Protein AF-A0A8J2MG92-F1 (afdb_monomer_lite)

Secondary structure (DSSP, 8-state):
----TTS-HHHHHHHHT---HHHHHHHHHHHHHHHHHTBTT-HHHHHHHHHHHHHT-TT---SS---HHHHHHHHHHTTGGGB--BSS-GGGSS-HHHHH------HHHHHHHHH-S-HHHHHHHHHHHHHHHS---EEEEEE-TTSSEEEEEEEETTTTEEEEEEEETTS-HHHHHHGGGGS-TTS-----S----S----PBPGGG-TTHHHHHHHHHHHHHHHHTSSS-HHHHHHT----SS-TTTTS---HHHHHHHHHHHHT--SSHHHHHHTTSSS----TTS-S---HHHHHHT-GGGHHHHHHHHHHHHHHH-SSPPPHHHHHHS--HHHHHHHHHHHHHSS---

Radius of gyration: 29.71 Å; chains: 1; bounding box: 77×36×75 Å

Sequence (353 aa):
MGYSSSTPCNVILAEAKEPPLDIRFRYLASNFLARAASRIDHKVLLVLQEVADLEDTPTLINRDGWVNLVVSFREIDKYRHLIMSSNGPLCYEYGFESIMHHPQVSFDEGEEINGSKRCQELFRDIFDEFLTSWTCIFTDGSKDDKAPFGGFSVVLPLEEVELEFRAPRQASIFTLEAIYHQWPFTTPLNLSSNLRSDTPGVYFKPWCLTKWWDRMWSEFHEWFMSSNIDKGNYYRNNFYANTSKPWFSKFSLNRRSVTSINRLRSGHHSLNVCLFKYGIVQSPSCNCGDADESPNHILFQCSLYDCQRAEFIKVLTIFLGHTPYSVEFLLGNLNQGILNCLCKFLSSIKRFI

pLDDT: mean 82.84, std 15.03, range [28.28, 96.94]

Organism: Cotesia congregata (NCBI:txid51543)

Foldseek 3Di:
DQFDPPFDPLLVCLQVLHFDPLLVLLLVLLLVVLQLLQAPCRPVLVVLVVVLVVVPPPPDDDPPDDDSNNVSSVVVVVCSVLAHHYNDRPLPVDDPCLSPDDDDDDPPLVVVLVPDPPNPVSVCVVCVCVLPPHFDKDKAKADDPPDQWIKMWIDGPVVRDIDIDTHGNLFDRVCRRCQCVPDPPPDPPPPDDPPPPPDPSSHDHSCRSVCSVVVSLVVRVVVSVVVPPPAQVQLVVQPRDSDSDRPCNVPDDDPLLVNQLSCVSSVNFDALQNCVVVVNDPAQDDPQGRRHRDPLCLQPNRPVQVVLNVQLQVQVCVVPNDDDDDPSVLSSDDDPSSSVSSSSSCVPDPDRD

Structure (mmCIF, N/CA/C/O backbone):
data_AF-A0A8J2MG92-F1
#
_entry.id   AF-A0A8J2MG92-F1
#
loop_
_atom_site.group_PDB
_atom_site.id
_atom_site.type_symbol
_atom_site.label_atom_id
_atom_site.label_alt_id
_atom_site.label_comp_id
_atom_site.label_asym_id
_atom_site.label_entity_id
_atom_site.label_seq_id
_atom_site.pdbx_PDB_ins_code
_atom_site.Cartn_x
_atom_site.Cartn_y
_atom_site.Cartn_z
_atom_site.occupancy
_atom_site.B_iso_or_equiv
_atom_site.auth_seq_id
_atom_site.auth_comp_id
_atom_site.auth_asym_id
_atom_site.auth_atom_id
_atom_site.pdbx_PDB_model_num
ATOM 1 N N . MET A 1 1 ? -4.683 -10.712 9.583 1.00 78.44 1 MET A N 1
ATOM 2 C CA . MET A 1 1 ? -5.563 -9.537 9.749 1.00 78.44 1 MET A CA 1
ATOM 3 C C . MET A 1 1 ? -6.751 -9.818 10.667 1.00 78.44 1 MET A C 1
ATOM 5 O O . MET A 1 1 ? -6.977 -9.010 11.551 1.00 78.44 1 MET A O 1
ATOM 9 N N . GLY A 1 2 ? -7.454 -10.955 10.526 1.00 83.88 2 GLY A N 1
ATOM 10 C CA . GLY A 1 2 ? -8.435 -11.428 11.521 1.00 83.88 2 GLY A CA 1
ATOM 11 C C . GLY A 1 2 ? -9.772 -10.674 11.543 1.00 83.88 2 GLY A C 1
ATOM 12 O O . GLY A 1 2 ? -10.462 -10.685 12.562 1.00 83.88 2 GLY A O 1
ATOM 13 N N . TYR A 1 3 ? -10.124 -10.038 10.427 1.00 90.25 3 TYR A N 1
ATOM 14 C CA . TYR A 1 3 ? -11.385 -9.325 10.234 1.00 90.25 3 TYR A CA 1
ATOM 15 C C . TYR A 1 3 ? -12.606 -10.242 10.199 1.00 90.25 3 TYR A C 1
ATOM 17 O O . TYR A 1 3 ? -12.497 -11.445 9.965 1.00 90.25 3 TYR A O 1
ATOM 25 N N . SER A 1 4 ? -13.771 -9.644 10.435 1.00 84.69 4 SER A N 1
ATOM 26 C CA . SER A 1 4 ? -15.063 -10.307 10.271 1.00 84.69 4 SER A CA 1
ATOM 27 C C . SER A 1 4 ? -15.480 -10.340 8.797 1.00 84.69 4 SER A C 1
ATOM 29 O O . SER A 1 4 ? -15.047 -9.494 8.017 1.00 84.69 4 SER A O 1
ATOM 31 N N . SER A 1 5 ? -16.383 -11.251 8.426 1.00 86.12 5 SER A N 1
ATOM 32 C CA . SER A 1 5 ? -17.000 -11.267 7.087 1.00 86.12 5 SER A CA 1
ATOM 33 C C . SER A 1 5 ? -17.805 -9.999 6.782 1.00 86.12 5 SER A C 1
ATOM 35 O O . SER A 1 5 ? -17.961 -9.632 5.623 1.00 86.12 5 SER A O 1
ATOM 37 N N . SER A 1 6 ? -18.294 -9.315 7.821 1.00 87.62 6 SER A N 1
ATOM 38 C CA . SER A 1 6 ? -19.026 -8.051 7.697 1.00 87.62 6 SER A CA 1
ATOM 39 C C . SER A 1 6 ? -18.128 -6.840 7.425 1.00 87.62 6 SER A C 1
ATOM 41 O O . SER A 1 6 ? -18.637 -5.779 7.069 1.00 87.62 6 SER A O 1
ATOM 43 N N . THR A 1 7 ? -16.808 -6.971 7.606 1.00 91.75 7 THR A N 1
ATOM 44 C CA . THR A 1 7 ? -15.873 -5.856 7.437 1.00 91.75 7 THR A CA 1
ATOM 45 C C . THR A 1 7 ? -15.787 -5.471 5.954 1.00 91.75 7 THR A C 1
ATOM 47 O O . THR A 1 7 ? -15.504 -6.336 5.124 1.00 91.75 7 THR A O 1
ATOM 50 N N . PRO A 1 8 ? -15.999 -4.190 5.595 1.00 92.69 8 PRO A N 1
ATOM 51 C CA . PRO A 1 8 ? -15.928 -3.737 4.213 1.00 92.69 8 PRO A CA 1
ATOM 52 C C . PRO A 1 8 ? -14.594 -4.089 3.543 1.00 92.69 8 PRO A C 1
ATOM 54 O O . PRO A 1 8 ? -13.522 -3.861 4.105 1.00 92.69 8 PRO A O 1
ATOM 57 N N . CYS A 1 9 ? -14.659 -4.620 2.318 1.00 92.94 9 CYS A N 1
ATOM 58 C CA . CYS A 1 9 ? -13.479 -5.070 1.575 1.00 92.94 9 CYS A CA 1
ATOM 59 C C . CYS A 1 9 ? -12.449 -3.943 1.378 1.00 92.94 9 CYS A C 1
ATOM 61 O O . CYS A 1 9 ? -11.253 -4.154 1.567 1.00 92.94 9 CYS A O 1
ATOM 63 N N . ASN A 1 10 ? -12.910 -2.721 1.099 1.00 93.25 10 ASN A N 1
ATOM 64 C CA . ASN A 1 10 ? -12.053 -1.542 0.973 1.00 93.25 10 ASN A CA 1
ATOM 65 C C . ASN A 1 10 ? -11.250 -1.240 2.252 1.00 93.25 10 ASN A C 1
ATOM 67 O O . ASN A 1 10 ? -10.075 -0.899 2.156 1.00 93.25 10 ASN A O 1
ATOM 71 N N . VAL A 1 11 ? -11.831 -1.426 3.442 1.00 94.81 11 VAL A N 1
ATOM 72 C CA . VAL A 1 11 ? -11.127 -1.277 4.730 1.00 94.81 11 VAL A CA 1
ATOM 73 C C . VAL A 1 11 ? -10.086 -2.378 4.918 1.00 94.81 11 VAL A C 1
ATOM 75 O O . VAL A 1 11 ? -8.961 -2.096 5.327 1.00 94.81 11 VAL A O 1
ATOM 78 N N . ILE A 1 12 ? -10.430 -3.628 4.588 1.00 94.69 12 ILE A N 1
ATOM 79 C CA . ILE A 1 12 ? -9.497 -4.762 4.687 1.00 94.69 12 ILE A CA 1
ATOM 80 C C . ILE A 1 12 ? -8.265 -4.511 3.810 1.00 94.69 12 ILE A C 1
ATOM 82 O O . ILE A 1 12 ? -7.139 -4.614 4.298 1.00 94.69 12 ILE A O 1
ATOM 86 N N . LEU A 1 13 ? -8.488 -4.141 2.547 1.00 94.88 13 LEU A N 1
ATOM 87 C CA . LEU A 1 13 ? -7.444 -3.826 1.571 1.00 94.88 13 LEU A CA 1
ATOM 88 C C . LEU A 1 13 ? -6.595 -2.620 2.012 1.00 94.88 13 LEU A C 1
ATOM 90 O O . LEU A 1 13 ? -5.365 -2.678 1.983 1.00 94.88 13 LEU A O 1
ATOM 94 N N . ALA A 1 14 ? -7.230 -1.554 2.509 1.00 94.44 14 ALA A N 1
ATOM 95 C CA . ALA A 1 14 ? -6.543 -0.350 2.983 1.00 94.44 14 ALA A CA 1
ATOM 96 C C . ALA A 1 14 ? -5.720 -0.552 4.256 1.00 94.44 14 ALA A C 1
ATOM 98 O O . ALA A 1 14 ? -4.688 0.105 4.412 1.00 94.44 14 ALA A O 1
ATOM 99 N N . GLU A 1 15 ? -6.121 -1.456 5.150 1.00 93.25 15 GLU A N 1
ATOM 100 C CA . GLU A 1 15 ? -5.288 -1.812 6.298 1.00 93.25 15 GLU A CA 1
ATOM 101 C C . GLU A 1 15 ? -4.152 -2.761 5.888 1.00 93.25 15 GLU A C 1
ATOM 103 O O . GLU A 1 15 ? -3.038 -2.645 6.399 1.00 93.25 15 GLU A O 1
ATOM 108 N N . ALA A 1 16 ? -4.412 -3.683 4.952 1.00 93.81 16 ALA A N 1
ATOM 109 C CA . ALA A 1 16 ? -3.408 -4.612 4.425 1.00 93.81 16 ALA A CA 1
ATOM 110 C C . ALA A 1 16 ? -2.346 -3.920 3.561 1.00 93.81 16 ALA A C 1
ATOM 112 O O . ALA A 1 16 ? -1.265 -4.471 3.378 1.00 93.81 16 ALA A O 1
ATOM 113 N N . LYS A 1 17 ? -2.646 -2.713 3.063 1.00 93.81 17 LYS A N 1
ATOM 114 C CA . LYS A 1 17 ? -1.889 -2.030 2.003 1.00 93.81 17 LYS A CA 1
ATOM 115 C C . LYS A 1 17 ? -1.797 -2.870 0.734 1.00 93.81 17 LYS A C 1
ATOM 117 O O . LYS A 1 17 ? -0.779 -2.887 0.051 1.00 93.81 17 LYS A O 1
ATOM 122 N N . GLU A 1 18 ? -2.898 -3.538 0.414 1.00 92.94 18 GLU A N 1
ATOM 123 C CA . GLU A 1 18 ? -3.035 -4.340 -0.792 1.00 92.94 18 GLU A CA 1
ATOM 124 C C . GLU A 1 18 ? -4.035 -3.667 -1.732 1.00 92.94 18 GLU A C 1
ATOM 126 O O . GLU A 1 18 ? -5.210 -3.558 -1.383 1.00 92.94 18 GLU A O 1
ATOM 131 N N . PRO A 1 19 ? -3.606 -3.215 -2.922 1.00 92.81 19 PRO A N 1
ATOM 132 C CA . PRO A 1 19 ? -4.537 -2.719 -3.921 1.00 92.81 19 PRO A CA 1
ATOM 133 C C . PRO A 1 19 ? -5.517 -3.814 -4.381 1.00 92.81 19 PRO A C 1
ATOM 135 O O . PRO A 1 19 ? -5.162 -5.000 -4.376 1.00 92.81 19 PRO A O 1
ATOM 138 N N . PRO A 1 20 ? -6.725 -3.432 -4.830 1.00 93.19 20 PRO A N 1
ATOM 139 C CA . PRO A 1 20 ? -7.679 -4.317 -5.486 1.00 93.19 20 PRO A CA 1
ATOM 140 C C . PRO A 1 20 ? -7.080 -5.153 -6.622 1.00 93.19 20 PRO A C 1
ATOM 142 O O . PRO A 1 20 ? -6.104 -4.766 -7.274 1.00 93.19 20 PRO A O 1
ATOM 145 N N . LEU A 1 21 ? -7.692 -6.313 -6.876 1.00 90.94 21 LEU A N 1
ATOM 146 C CA . LEU A 1 21 ? -7.219 -7.258 -7.888 1.00 90.94 21 LEU A CA 1
ATOM 147 C C . LEU A 1 21 ? -7.223 -6.671 -9.301 1.00 90.94 21 LEU A C 1
ATOM 149 O O . LEU A 1 21 ? -6.279 -6.916 -10.038 1.00 90.94 21 LEU A O 1
ATOM 153 N N . ASP A 1 22 ? -8.227 -5.882 -9.671 1.00 87.94 22 ASP A N 1
ATOM 154 C CA . ASP A 1 22 ? -8.324 -5.238 -10.984 1.00 87.94 22 ASP A CA 1
ATOM 155 C C . ASP A 1 22 ? -7.159 -4.267 -11.234 1.00 87.94 22 ASP A C 1
ATOM 157 O O . ASP A 1 22 ? -6.493 -4.356 -12.269 1.00 87.94 22 ASP A O 1
ATOM 161 N N . ILE A 1 23 ? -6.835 -3.424 -10.248 1.00 90.19 23 ILE A N 1
ATOM 162 C CA . ILE A 1 23 ? -5.690 -2.504 -10.297 1.00 90.19 23 ILE A CA 1
ATOM 163 C C . ILE A 1 23 ? -4.379 -3.297 -10.414 1.00 90.19 23 ILE A C 1
ATOM 165 O O . ILE A 1 23 ? -3.532 -3.009 -11.265 1.00 90.19 23 ILE A O 1
ATOM 169 N N . ARG A 1 24 ? -4.218 -4.353 -9.606 1.00 90.44 24 ARG A N 1
ATOM 170 C CA . ARG A 1 24 ? -3.037 -5.228 -9.656 1.00 90.44 24 ARG A CA 1
ATOM 171 C C . ARG A 1 24 ? -2.903 -5.956 -10.990 1.00 90.44 24 ARG A C 1
ATOM 173 O O . ARG A 1 24 ? -1.793 -6.093 -11.495 1.00 90.44 24 ARG A O 1
ATOM 180 N N . PHE A 1 25 ? -4.002 -6.456 -11.548 1.00 89.88 25 PHE A N 1
ATOM 181 C CA . PHE A 1 25 ? -3.998 -7.165 -12.824 1.00 89.88 25 PHE A CA 1
ATOM 182 C C . PHE A 1 25 ? -3.589 -6.240 -13.960 1.00 89.88 25 PHE A C 1
ATOM 184 O O . PHE A 1 25 ? -2.749 -6.639 -14.758 1.00 89.88 25 PHE A O 1
ATOM 191 N N . ARG A 1 26 ? -4.087 -4.998 -13.987 1.00 86.62 26 ARG A N 1
ATOM 192 C CA . ARG A 1 26 ? -3.661 -3.985 -14.962 1.00 86.62 26 ARG A CA 1
ATOM 193 C C . ARG A 1 26 ? -2.162 -3.709 -14.864 1.00 86.62 26 ARG A C 1
ATOM 195 O O . ARG A 1 26 ? -1.466 -3.745 -15.871 1.00 86.62 26 ARG A O 1
ATOM 202 N N . TYR A 1 27 ? -1.645 -3.524 -13.650 1.00 86.75 27 TYR A N 1
ATOM 203 C CA . TYR A 1 27 ? -0.211 -3.339 -13.417 1.00 86.75 27 TYR A CA 1
ATOM 204 C C . TYR A 1 27 ? 0.623 -4.530 -13.915 1.00 86.75 27 TYR A C 1
ATOM 206 O O . TYR A 1 27 ? 1.617 -4.359 -14.624 1.00 86.75 27 TYR A O 1
ATOM 214 N N . LEU A 1 28 ? 0.229 -5.751 -13.540 1.00 87.56 28 LEU A N 1
ATOM 215 C CA . LEU A 1 28 ? 0.952 -6.969 -13.904 1.00 87.56 28 LEU A CA 1
ATOM 216 C C . LEU A 1 28 ? 0.904 -7.211 -15.412 1.00 87.56 28 LEU A C 1
ATOM 218 O O . LEU A 1 28 ? 1.933 -7.551 -15.996 1.00 87.56 28 LEU A O 1
ATOM 222 N N . ALA A 1 29 ? -0.255 -6.985 -16.033 1.00 89.94 29 ALA A N 1
ATOM 223 C CA . ALA A 1 29 ? -0.432 -7.029 -17.476 1.00 89.94 29 ALA A CA 1
ATOM 224 C C . ALA A 1 29 ? 0.504 -6.031 -18.158 1.00 89.94 29 ALA A C 1
ATOM 226 O O . ALA A 1 29 ? 1.250 -6.422 -19.051 1.00 89.94 29 ALA A O 1
ATOM 227 N N . SER A 1 30 ? 0.557 -4.783 -17.689 1.00 86.75 30 SER A N 1
ATOM 228 C CA . SER A 1 30 ? 1.426 -3.772 -18.285 1.00 86.75 30 SER A CA 1
ATOM 229 C C . SER A 1 30 ? 2.916 -4.119 -18.158 1.00 86.75 30 SER A C 1
ATOM 231 O O . SER A 1 30 ? 3.660 -4.034 -19.131 1.00 86.75 30 SER A O 1
ATOM 233 N N . ASN A 1 31 ? 3.373 -4.597 -16.997 1.00 84.19 31 ASN A N 1
ATOM 234 C CA . ASN A 1 31 ? 4.765 -5.037 -16.827 1.00 84.19 31 ASN A CA 1
ATOM 235 C C . ASN A 1 31 ? 5.101 -6.251 -17.714 1.00 84.19 31 ASN A C 1
ATOM 237 O O . ASN A 1 31 ? 6.167 -6.305 -18.326 1.00 84.19 31 ASN A O 1
ATOM 241 N N . PHE A 1 32 ? 4.191 -7.222 -17.810 1.00 88.62 32 PHE A N 1
ATOM 242 C CA . PHE A 1 32 ? 4.353 -8.375 -18.694 1.00 88.62 32 PHE A CA 1
ATOM 243 C C . PHE A 1 32 ? 4.451 -7.947 -20.164 1.00 88.62 32 PHE A C 1
ATOM 245 O O . PHE A 1 32 ? 5.375 -8.354 -20.866 1.00 88.62 32 PHE A O 1
ATOM 252 N N . LEU A 1 33 ? 3.543 -7.085 -20.615 1.00 89.81 33 LEU A N 1
ATOM 253 C CA . LEU A 1 33 ? 3.473 -6.624 -21.997 1.00 89.81 33 LEU A CA 1
ATOM 254 C C . LEU A 1 33 ? 4.643 -5.723 -22.380 1.00 89.81 33 LEU A C 1
ATOM 256 O O . LEU A 1 33 ? 5.143 -5.851 -23.488 1.00 89.81 33 LEU A O 1
ATOM 260 N N . ALA A 1 34 ? 5.144 -4.883 -21.472 1.00 83.94 34 ALA A N 1
ATOM 261 C CA . ALA A 1 34 ? 6.348 -4.091 -21.723 1.00 83.94 34 ALA A CA 1
ATOM 262 C C . ALA A 1 34 ? 7.575 -4.990 -21.966 1.00 83.94 34 ALA A C 1
ATOM 264 O O . ALA A 1 34 ? 8.404 -4.700 -22.825 1.00 83.94 34 ALA A O 1
ATOM 265 N N . ARG A 1 35 ? 7.674 -6.121 -21.252 1.00 82.62 35 ARG A N 1
ATOM 266 C CA . ARG A 1 35 ? 8.717 -7.139 -21.482 1.00 82.62 35 ARG A CA 1
ATOM 267 C C . ARG A 1 35 ? 8.475 -7.954 -22.750 1.00 82.62 35 ARG A C 1
ATOM 269 O O . ARG A 1 35 ? 9.427 -8.367 -23.400 1.00 82.62 35 ARG A O 1
ATOM 276 N N . ALA A 1 36 ? 7.219 -8.212 -23.103 1.00 88.56 36 ALA A N 1
ATOM 277 C CA . ALA A 1 36 ? 6.891 -8.855 -24.371 1.00 88.56 36 ALA A CA 1
ATOM 278 C C . ALA A 1 36 ? 7.247 -7.938 -25.553 1.00 88.56 36 ALA A C 1
ATOM 280 O O . ALA A 1 36 ? 7.840 -8.401 -26.520 1.00 88.56 36 ALA A O 1
ATOM 281 N N . ALA A 1 37 ? 6.953 -6.639 -25.440 1.00 86.75 37 ALA A N 1
ATOM 282 C CA . ALA A 1 37 ? 7.265 -5.604 -26.424 1.00 86.75 37 ALA A CA 1
ATOM 283 C C . ALA A 1 37 ? 8.769 -5.402 -26.631 1.00 86.75 37 ALA A C 1
ATOM 285 O O . ALA A 1 37 ? 9.177 -5.026 -27.725 1.00 86.75 37 ALA A O 1
ATOM 286 N N . SER A 1 38 ? 9.600 -5.724 -25.633 1.00 83.88 38 SER A N 1
ATOM 287 C CA . SER A 1 38 ? 11.055 -5.704 -25.797 1.00 83.88 38 SER A CA 1
ATOM 288 C C . SER A 1 38 ? 11.603 -6.878 -26.616 1.00 83.88 38 SER A C 1
ATOM 290 O O . SER A 1 38 ? 12.816 -7.056 -26.695 1.00 83.88 38 SER A O 1
ATOM 292 N N . ARG A 1 39 ? 10.740 -7.717 -27.198 1.00 84.12 39 ARG A N 1
ATOM 293 C CA . ARG A 1 39 ? 11.126 -8.810 -28.091 1.00 84.12 39 ARG A CA 1
ATOM 294 C C . ARG A 1 39 ? 10.457 -8.614 -29.445 1.00 84.12 39 ARG A C 1
ATOM 296 O O . ARG A 1 39 ? 9.238 -8.470 -29.501 1.00 84.12 39 ARG A O 1
ATOM 303 N N . ILE A 1 40 ? 11.254 -8.634 -30.514 1.00 82.06 40 ILE A N 1
ATOM 304 C CA . ILE A 1 40 ? 10.811 -8.303 -31.881 1.00 82.06 40 ILE A CA 1
ATOM 305 C C . ILE A 1 40 ? 9.615 -9.180 -32.298 1.00 82.06 40 ILE A C 1
ATOM 307 O O . ILE A 1 40 ? 8.569 -8.648 -32.661 1.00 82.06 40 ILE A O 1
ATOM 311 N N . ASP A 1 41 ? 9.714 -10.500 -32.094 1.00 81.88 41 ASP A N 1
ATOM 312 C CA . ASP A 1 41 ? 8.712 -11.480 -32.550 1.00 81.88 41 ASP A CA 1
ATOM 313 C C . ASP A 1 41 ? 7.980 -12.196 -31.403 1.00 81.88 41 ASP A C 1
ATOM 315 O O . ASP A 1 41 ? 7.818 -13.423 -31.376 1.00 81.88 41 ASP A O 1
ATOM 319 N N . HIS A 1 42 ? 7.534 -11.450 -30.390 1.00 88.56 42 HIS A N 1
ATOM 320 C CA . HIS A 1 42 ? 6.779 -12.062 -29.301 1.00 88.56 42 HIS A CA 1
ATOM 321 C C . HIS A 1 42 ? 5.347 -12.423 -29.728 1.00 88.56 42 HIS A C 1
ATOM 323 O O . HIS A 1 42 ? 4.468 -11.564 -29.781 1.00 88.56 42 HIS A O 1
ATOM 329 N N . LYS A 1 43 ? 5.075 -13.720 -29.937 1.00 90.94 43 LYS A N 1
ATOM 330 C CA . LYS A 1 43 ? 3.778 -14.246 -30.423 1.00 90.94 43 LYS A CA 1
ATOM 331 C C . LYS A 1 43 ? 2.542 -13.729 -29.679 1.00 90.94 43 LYS A C 1
ATOM 333 O O . LYS A 1 43 ? 1.504 -13.537 -30.295 1.00 90.94 43 LYS A O 1
ATOM 338 N N . VAL A 1 44 ? 2.643 -13.482 -28.370 1.00 92.19 44 VAL A N 1
ATOM 339 C CA . VAL A 1 44 ? 1.510 -12.949 -27.586 1.00 92.19 44 VAL A CA 1
ATOM 340 C C . VAL A 1 44 ? 1.054 -11.577 -28.090 1.00 92.19 44 VAL A C 1
ATOM 342 O O . VAL A 1 44 ? -0.135 -11.304 -28.041 1.00 92.19 44 VAL A O 1
ATOM 345 N N . LEU A 1 45 ? 1.952 -10.732 -28.605 1.00 91.19 45 LEU A N 1
ATOM 346 C CA . LEU A 1 45 ? 1.563 -9.422 -29.138 1.00 91.19 45 LEU A CA 1
ATOM 347 C C . LEU A 1 45 ? 0.742 -9.555 -30.424 1.00 91.19 45 LEU A C 1
ATOM 349 O O . LEU A 1 45 ? -0.181 -8.779 -30.621 1.00 91.19 45 LEU A O 1
ATOM 353 N N . LEU A 1 46 ? 1.037 -10.562 -31.255 1.00 90.88 46 LEU A N 1
ATOM 354 C CA . LEU A 1 46 ? 0.252 -10.860 -32.457 1.00 90.88 46 LEU A CA 1
ATOM 355 C C . LEU A 1 46 ? -1.158 -11.322 -32.084 1.00 90.88 46 LEU A C 1
ATOM 357 O O . LEU A 1 46 ? -2.134 -10.763 -32.564 1.00 90.88 46 LEU A O 1
ATOM 361 N N . VAL A 1 47 ? -1.262 -12.273 -31.150 1.00 93.88 47 VAL A N 1
ATOM 362 C CA . VAL A 1 47 ? -2.561 -12.757 -30.656 1.00 93.88 47 VAL A CA 1
ATOM 363 C C . VAL A 1 47 ? -3.364 -11.622 -30.015 1.00 93.88 47 VAL A C 1
ATOM 365 O O . VAL A 1 47 ? -4.569 -11.531 -30.208 1.00 93.88 47 VAL A O 1
ATOM 368 N N . LEU A 1 48 ? -2.717 -10.737 -29.253 1.00 93.44 48 LEU A N 1
ATOM 369 C CA . LEU A 1 48 ? -3.401 -9.598 -28.638 1.00 93.44 48 LEU A CA 1
ATOM 370 C C . LEU A 1 48 ? -3.852 -8.556 -29.656 1.00 93.44 48 LEU A C 1
ATOM 372 O O . LEU A 1 48 ? -4.907 -7.966 -29.445 1.00 93.44 48 LEU A O 1
ATOM 376 N N . GLN A 1 49 ? -3.101 -8.359 -30.741 1.00 92.75 49 GLN A N 1
ATOM 377 C CA . GLN A 1 49 ? -3.543 -7.530 -31.856 1.00 92.75 49 GLN A CA 1
ATOM 378 C C . GLN A 1 49 ? -4.790 -8.129 -32.514 1.00 92.75 49 GLN A C 1
ATOM 380 O O . GLN A 1 49 ? -5.790 -7.435 -32.638 1.00 92.75 49 GLN A O 1
ATOM 385 N N . GLU A 1 50 ? -4.777 -9.426 -32.833 1.00 92.19 50 GLU A N 1
ATOM 386 C CA . GLU A 1 50 ? -5.936 -10.118 -33.414 1.00 92.19 50 GLU A CA 1
ATOM 387 C C . GLU A 1 50 ? -7.175 -10.005 -32.515 1.00 92.19 50 GLU A C 1
ATOM 389 O O . GLU A 1 50 ? -8.272 -9.711 -32.987 1.00 92.19 50 GLU A O 1
ATOM 394 N N . VAL A 1 51 ? -7.010 -10.199 -31.201 1.00 90.38 51 VAL A N 1
ATOM 395 C CA . VAL A 1 51 ? -8.106 -10.035 -30.237 1.00 90.38 51 VAL A CA 1
ATOM 396 C C . VAL A 1 51 ? -8.571 -8.579 -30.176 1.00 90.38 51 VAL A C 1
ATOM 39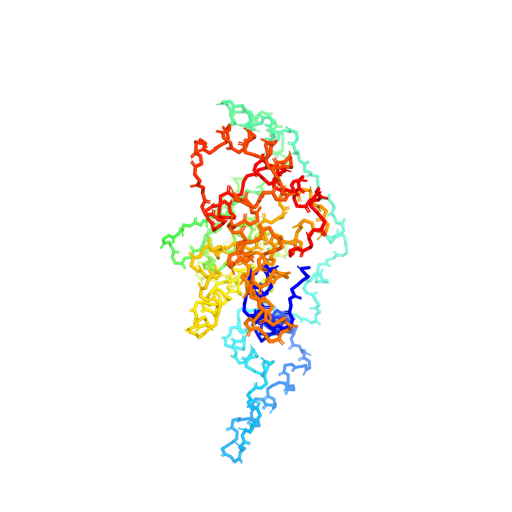8 O O . VAL A 1 51 ? -9.774 -8.341 -30.169 1.00 90.38 51 VAL A O 1
ATOM 401 N N . ALA A 1 52 ? -7.655 -7.607 -30.160 1.00 90.44 52 ALA A N 1
ATOM 402 C CA . ALA A 1 52 ? -8.007 -6.189 -30.149 1.00 90.44 52 ALA A CA 1
ATOM 403 C C . ALA A 1 52 ? -8.805 -5.782 -31.399 1.00 90.44 52 ALA A C 1
ATOM 405 O O . ALA A 1 52 ? -9.786 -5.054 -31.259 1.00 90.44 52 ALA A O 1
ATOM 406 N N . ASP A 1 53 ? -8.426 -6.286 -32.576 1.00 90.00 53 ASP A N 1
ATOM 407 C CA . ASP A 1 53 ? -9.110 -6.033 -33.850 1.00 90.00 53 ASP A CA 1
ATOM 408 C C . ASP A 1 53 ? -10.516 -6.664 -33.864 1.00 90.00 53 ASP A C 1
ATOM 410 O O . ASP A 1 53 ? -11.488 -6.057 -34.325 1.00 90.00 53 ASP A O 1
ATOM 414 N N . LEU A 1 54 ? -10.656 -7.875 -33.310 1.00 87.62 54 LEU A N 1
ATOM 415 C CA . LEU A 1 54 ? -11.957 -8.523 -33.128 1.00 87.62 54 LEU A CA 1
ATOM 416 C C . LEU A 1 54 ? -12.857 -7.721 -32.184 1.00 87.62 54 LEU A C 1
ATOM 418 O O . LEU A 1 54 ? -14.047 -7.569 -32.462 1.00 87.62 54 LEU A O 1
ATOM 422 N N . GLU A 1 55 ? -12.310 -7.189 -31.089 1.00 84.75 55 GLU A N 1
ATOM 423 C CA . GLU A 1 55 ? -13.083 -6.365 -30.158 1.00 84.75 55 GLU A CA 1
ATOM 424 C C . GLU A 1 55 ? -13.505 -5.009 -30.754 1.00 84.75 55 GLU A C 1
ATOM 426 O O . GLU A 1 55 ? -14.546 -4.478 -30.367 1.00 84.75 55 GLU A O 1
ATOM 431 N N . ASP A 1 56 ? -12.757 -4.472 -31.723 1.00 84.44 56 ASP A N 1
ATOM 432 C CA . ASP A 1 56 ? -13.117 -3.250 -32.460 1.00 84.44 56 ASP A CA 1
ATOM 433 C C . ASP A 1 56 ? -14.137 -3.497 -33.583 1.00 84.44 56 ASP A C 1
ATOM 435 O O . ASP A 1 56 ? -14.623 -2.556 -34.221 1.00 84.44 56 ASP A O 1
ATOM 439 N N . THR A 1 57 ? -14.512 -4.756 -33.821 1.00 85.94 57 THR A N 1
ATOM 440 C CA . THR A 1 57 ? -15.500 -5.097 -34.842 1.00 85.94 57 THR A CA 1
ATOM 441 C C . THR A 1 57 ? -16.887 -4.581 -34.422 1.00 85.94 57 THR A C 1
ATOM 443 O O . THR A 1 57 ? -17.407 -5.007 -33.389 1.00 85.94 57 THR A O 1
ATOM 446 N N . PRO A 1 58 ? -17.571 -3.746 -35.237 1.00 78.56 58 PRO A N 1
ATOM 447 C CA . PRO A 1 58 ? -18.843 -3.109 -34.860 1.00 78.56 58 PRO A CA 1
ATOM 448 C C . PRO A 1 58 ? -19.985 -4.079 -34.529 1.00 78.56 58 PRO A C 1
ATOM 450 O O . PRO A 1 58 ? -20.985 -3.692 -33.931 1.00 78.56 58 PRO A O 1
ATOM 453 N N . THR A 1 59 ? -19.867 -5.336 -34.961 1.00 81.81 59 THR A N 1
ATOM 454 C CA . THR A 1 59 ? -20.862 -6.390 -34.741 1.00 81.81 59 THR A CA 1
ATOM 455 C C . THR A 1 59 ? -20.645 -7.168 -33.445 1.00 81.81 59 THR A C 1
ATOM 457 O O . THR A 1 59 ? -21.508 -7.964 -33.073 1.00 81.81 59 THR A O 1
ATOM 460 N N . LEU A 1 60 ? -19.513 -6.982 -32.757 1.00 79.06 60 LEU A N 1
ATOM 461 C CA . LEU A 1 60 ? -19.251 -7.640 -31.485 1.00 79.06 60 LEU A CA 1
ATOM 462 C C . LEU A 1 60 ? -19.929 -6.866 -30.350 1.00 79.06 60 LEU A C 1
ATOM 464 O O . LEU A 1 60 ? -19.603 -5.719 -30.062 1.00 79.06 60 LEU A O 1
ATOM 468 N N . ILE A 1 61 ? -20.859 -7.522 -29.657 1.00 76.31 61 ILE A N 1
ATOM 469 C CA . ILE A 1 61 ? -21.440 -6.989 -28.423 1.00 76.31 61 ILE A CA 1
ATOM 470 C C . ILE A 1 61 ? -20.638 -7.556 -27.256 1.00 76.31 61 ILE A C 1
ATOM 472 O O . ILE A 1 61 ? -20.854 -8.699 -26.848 1.00 76.31 61 ILE A O 1
ATOM 476 N N . ASN A 1 62 ? -19.724 -6.757 -26.710 1.00 72.69 62 ASN A N 1
ATOM 477 C CA . ASN A 1 62 ? -18.993 -7.136 -25.508 1.00 72.69 62 ASN A CA 1
ATOM 478 C C . ASN A 1 62 ? -19.929 -7.081 -24.285 1.00 72.69 62 ASN A C 1
ATOM 480 O O . ASN A 1 62 ? -20.325 -6.002 -23.843 1.00 72.69 62 ASN A O 1
ATOM 484 N N . ARG A 1 63 ? -20.310 -8.253 -23.760 1.00 72.56 63 ARG A N 1
ATOM 485 C CA . ARG A 1 63 ? -21.205 -8.382 -22.596 1.00 72.56 63 ARG A CA 1
ATOM 486 C C . ARG A 1 63 ? -20.467 -8.449 -21.258 1.00 72.56 63 ARG A C 1
ATOM 488 O O . ARG A 1 63 ? -21.046 -8.056 -20.251 1.00 72.56 63 ARG A O 1
ATOM 495 N N . ASP A 1 64 ? -19.216 -8.906 -21.263 1.00 70.88 64 ASP A N 1
ATOM 496 C CA . ASP A 1 64 ? -18.454 -9.242 -20.050 1.00 70.88 64 ASP A CA 1
ATOM 497 C C . ASP A 1 64 ? -17.353 -8.216 -19.718 1.00 70.88 64 ASP A C 1
ATOM 499 O O . ASP A 1 64 ? -16.638 -8.351 -18.724 1.00 70.88 64 ASP A O 1
ATOM 503 N N . GLY A 1 65 ? -17.247 -7.152 -20.517 1.00 73.12 65 GLY A N 1
ATOM 504 C CA . GLY A 1 65 ? -16.234 -6.114 -20.373 1.00 73.12 65 GLY A CA 1
ATOM 505 C C . GLY A 1 65 ? -14.934 -6.446 -21.105 1.00 73.12 65 GLY A C 1
ATOM 506 O O . GLY A 1 65 ? -14.708 -7.550 -21.596 1.00 73.12 65 GLY A O 1
ATOM 507 N N . TRP A 1 66 ? -14.077 -5.439 -21.236 1.00 75.50 66 TRP A N 1
ATOM 508 C CA . TRP A 1 66 ? -12.820 -5.554 -21.971 1.00 75.50 66 TRP A CA 1
ATOM 509 C C . TRP A 1 66 ? -11.800 -6.363 -21.172 1.00 75.50 66 TRP A C 1
ATOM 511 O O . TRP A 1 66 ? -11.622 -6.146 -19.969 1.00 75.50 66 TRP A O 1
ATOM 521 N N . VAL A 1 67 ? -11.096 -7.280 -21.836 1.00 82.88 67 VAL A N 1
ATOM 522 C CA . VAL A 1 67 ? -10.061 -8.088 -21.184 1.00 82.88 67 VAL A CA 1
ATOM 523 C C . VAL A 1 67 ? -8.928 -7.165 -20.727 1.00 82.88 67 VAL A C 1
ATOM 525 O O . VAL A 1 67 ? -8.316 -6.482 -21.544 1.00 82.88 67 VAL A O 1
ATOM 528 N N . ASN A 1 68 ? -8.594 -7.170 -19.428 1.00 83.56 68 ASN A N 1
ATOM 529 C CA . ASN A 1 68 ? -7.545 -6.302 -18.858 1.00 83.56 68 ASN A CA 1
ATOM 530 C C . ASN A 1 68 ? -6.220 -6.363 -19.636 1.00 83.56 68 ASN A C 1
ATOM 532 O O . ASN A 1 68 ? -5.538 -5.353 -19.777 1.00 83.56 68 ASN A O 1
ATOM 536 N N . LEU A 1 69 ? -5.864 -7.542 -20.155 1.00 89.69 69 LEU A N 1
ATOM 537 C CA . LEU A 1 69 ? -4.656 -7.725 -20.954 1.00 89.69 69 LEU A CA 1
ATOM 538 C C . LEU A 1 69 ? -4.720 -6.974 -22.294 1.00 89.69 69 LEU A C 1
ATOM 540 O O . LEU A 1 69 ? -3.718 -6.393 -22.694 1.00 89.69 69 LEU A O 1
ATOM 544 N N . VAL A 1 70 ? -5.880 -6.934 -22.956 1.00 90.44 70 VAL A N 1
ATOM 545 C CA . VAL A 1 70 ? -6.078 -6.195 -24.215 1.00 90.44 70 VAL A CA 1
ATOM 546 C C . VAL A 1 70 ? -6.115 -4.688 -23.957 1.00 90.44 70 VAL A C 1
ATOM 548 O O . VAL A 1 70 ? -5.495 -3.918 -24.688 1.00 90.44 70 VAL A O 1
ATOM 551 N N . VAL A 1 71 ? -6.744 -4.259 -22.858 1.00 88.75 71 VAL A N 1
ATOM 552 C CA . VAL A 1 71 ? -6.718 -2.853 -22.419 1.00 88.75 71 VAL A CA 1
ATOM 553 C C . VAL A 1 71 ? -5.278 -2.387 -22.177 1.00 88.75 71 VAL A C 1
ATOM 555 O O . VAL A 1 71 ? -4.850 -1.391 -22.758 1.00 88.75 71 VAL A O 1
ATOM 558 N N . SER A 1 72 ? -4.499 -3.129 -21.381 1.00 89.56 72 SER A N 1
ATOM 559 C CA . SER A 1 72 ? -3.081 -2.826 -21.141 1.00 89.56 72 SER A CA 1
ATOM 560 C C . SER A 1 72 ? -2.238 -2.904 -22.418 1.00 89.56 72 SER A C 1
ATOM 562 O O . SER A 1 72 ? -1.299 -2.124 -22.575 1.00 89.56 72 SER A O 1
ATOM 564 N N . PHE A 1 73 ? -2.562 -3.812 -23.344 1.00 91.94 73 PHE A N 1
ATOM 565 C CA . PHE A 1 73 ? -1.895 -3.914 -24.644 1.00 91.94 73 PHE A CA 1
ATOM 566 C C . PHE A 1 73 ? -2.080 -2.641 -25.462 1.00 91.94 73 PHE A C 1
ATOM 568 O O . PHE A 1 73 ? -1.087 -2.046 -25.867 1.00 91.94 73 PHE A O 1
ATOM 575 N N . ARG A 1 74 ? -3.316 -2.153 -25.601 1.00 90.50 74 ARG A N 1
ATOM 576 C CA . ARG A 1 74 ? -3.616 -0.893 -26.300 1.00 90.50 74 ARG A CA 1
ATOM 577 C C . ARG A 1 74 ? -2.909 0.312 -25.682 1.00 90.50 74 ARG A C 1
ATOM 579 O O . ARG A 1 74 ? -2.572 1.256 -26.390 1.00 90.50 74 ARG A O 1
ATOM 586 N N . GLU A 1 75 ? -2.695 0.323 -24.366 1.00 87.25 75 GLU A N 1
ATOM 587 C CA . GLU A 1 75 ? -1.911 1.377 -23.714 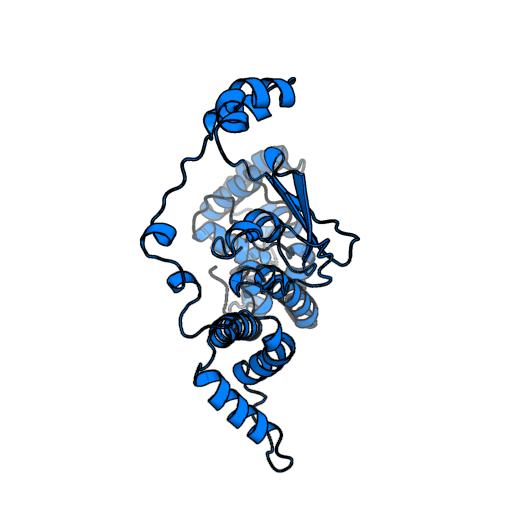1.00 87.25 75 GLU A CA 1
ATOM 588 C C . GLU A 1 75 ? -0.423 1.296 -24.059 1.00 87.25 75 GLU A C 1
ATOM 590 O O . GLU A 1 75 ? 0.187 2.319 -24.362 1.00 87.25 75 GLU A O 1
ATOM 595 N N . ILE A 1 76 ? 0.164 0.100 -24.009 1.00 85.56 76 ILE A N 1
ATOM 596 C CA . ILE A 1 76 ? 1.596 -0.107 -24.259 1.00 85.56 76 ILE A CA 1
ATOM 597 C C . ILE A 1 76 ? 1.942 0.042 -25.729 1.00 85.56 76 ILE A C 1
ATOM 599 O O . ILE A 1 76 ? 2.995 0.596 -26.039 1.00 85.56 76 ILE A O 1
ATOM 603 N N . ASP A 1 77 ? 1.065 -0.399 -26.625 1.00 87.19 77 ASP A N 1
ATOM 604 C CA . ASP A 1 77 ? 1.309 -0.359 -28.061 1.00 87.19 77 ASP A CA 1
ATOM 605 C C . ASP A 1 77 ? 1.532 1.081 -28.563 1.00 87.19 77 ASP A C 1
ATOM 607 O O . ASP A 1 77 ? 2.462 1.338 -29.327 1.00 87.19 77 ASP A O 1
ATOM 611 N N . LYS A 1 78 ? 0.831 2.064 -27.972 1.00 85.31 78 LYS A N 1
ATOM 612 C CA . LYS A 1 78 ? 1.057 3.510 -28.203 1.00 85.31 78 LYS A CA 1
ATOM 613 C C . LYS A 1 78 ? 2.506 3.944 -27.984 1.00 85.31 78 LYS A C 1
ATOM 615 O O . LYS A 1 78 ? 2.977 4.871 -28.638 1.00 85.31 78 LYS A O 1
ATOM 620 N N . TYR A 1 79 ? 3.207 3.296 -27.058 1.00 81.38 79 TYR A N 1
ATOM 621 C CA . TYR A 1 79 ? 4.586 3.606 -26.682 1.00 81.38 79 TYR A CA 1
ATOM 622 C C . TYR A 1 79 ? 5.575 2.530 -27.132 1.00 81.38 79 TYR A C 1
ATOM 624 O O . TYR A 1 79 ? 6.755 2.618 -26.798 1.00 81.38 79 TYR A O 1
ATOM 632 N N . ARG A 1 80 ? 5.135 1.524 -27.898 1.00 81.56 80 ARG A N 1
ATOM 633 C CA . ARG A 1 80 ? 5.968 0.384 -28.302 1.00 81.56 80 ARG A CA 1
ATOM 634 C C . ARG A 1 80 ? 7.211 0.811 -29.072 1.00 81.56 80 ARG A C 1
ATOM 636 O O . ARG A 1 80 ? 8.272 0.239 -28.865 1.00 81.56 80 ARG A O 1
ATOM 643 N N . HIS A 1 81 ? 7.097 1.861 -29.880 1.00 80.56 81 HIS A N 1
ATOM 644 C CA . HIS A 1 81 ? 8.212 2.458 -30.618 1.00 80.56 81 HIS A CA 1
ATOM 645 C C . HIS A 1 81 ? 9.321 3.046 -29.720 1.00 80.56 81 HIS A C 1
ATOM 647 O O . HIS A 1 81 ? 10.426 3.280 -30.198 1.00 80.56 81 HIS A O 1
ATOM 653 N N . LEU A 1 82 ? 9.049 3.281 -28.430 1.00 75.00 82 LEU A N 1
ATOM 654 C CA . LEU A 1 82 ? 10.020 3.776 -27.443 1.00 75.00 82 LEU A CA 1
ATOM 655 C C . LEU A 1 82 ? 10.688 2.647 -26.640 1.00 75.00 82 LEU A C 1
ATOM 657 O O . LEU A 1 82 ? 11.597 2.905 -25.848 1.00 75.00 82 LEU A O 1
ATOM 661 N N . ILE A 1 83 ? 10.224 1.404 -26.791 1.00 77.00 83 ILE A N 1
ATOM 662 C CA . ILE A 1 83 ? 10.736 0.243 -26.059 1.00 77.00 83 ILE A CA 1
ATOM 663 C C . ILE A 1 83 ? 11.833 -0.414 -26.899 1.00 77.00 83 ILE A C 1
ATOM 665 O O . ILE A 1 83 ? 11.596 -0.796 -28.044 1.00 77.00 83 ILE A O 1
ATOM 669 N N . MET A 1 84 ? 13.030 -0.580 -26.322 1.00 74.94 84 MET A N 1
ATOM 670 C CA . MET A 1 84 ? 14.113 -1.324 -26.980 1.00 74.94 84 MET A CA 1
ATOM 671 C C . MET A 1 84 ? 13.648 -2.748 -27.264 1.00 74.94 84 MET A C 1
ATOM 673 O O . MET A 1 84 ? 13.188 -3.420 -26.340 1.00 74.94 84 MET A O 1
ATOM 677 N N . SER A 1 85 ? 13.798 -3.220 -28.499 1.00 79.69 85 SER A N 1
ATOM 678 C CA . SER A 1 85 ? 13.405 -4.576 -28.878 1.00 79.69 85 SER A CA 1
ATOM 679 C C . SER A 1 85 ? 14.575 -5.362 -29.453 1.00 79.69 85 SER A C 1
ATOM 681 O O . SER A 1 85 ? 15.405 -4.809 -30.171 1.00 79.69 85 SER A O 1
ATOM 683 N N . SER A 1 86 ? 14.636 -6.656 -29.135 1.00 79.69 86 SER A N 1
ATOM 684 C CA . SER A 1 86 ? 15.625 -7.563 -29.714 1.00 79.69 86 SER A CA 1
ATOM 685 C C . SER A 1 86 ? 15.124 -8.992 -29.920 1.00 79.69 86 SER A C 1
ATOM 687 O O . SER A 1 86 ? 13.986 -9.334 -29.590 1.00 79.69 86 SER A O 1
ATOM 689 N N . ASN A 1 87 ? 15.962 -9.849 -30.512 1.00 80.19 87 ASN A N 1
ATOM 690 C CA . ASN A 1 87 ? 15.618 -11.247 -30.802 1.00 80.19 87 ASN A CA 1
ATOM 691 C C . ASN A 1 87 ? 15.556 -12.126 -29.534 1.00 80.19 87 ASN A C 1
ATOM 693 O O . ASN A 1 87 ? 14.902 -13.174 -29.518 1.00 80.19 87 ASN A O 1
ATOM 697 N N . GLY A 1 88 ? 16.200 -11.695 -28.448 1.00 74.12 88 GLY A N 1
ATOM 698 C CA . GLY A 1 88 ? 16.247 -12.384 -27.158 1.00 74.12 88 GLY A CA 1
ATOM 699 C C . GLY A 1 88 ? 15.911 -11.446 -25.997 1.00 74.12 88 GLY A C 1
ATOM 700 O O . GLY A 1 88 ? 15.532 -10.301 -26.201 1.00 74.12 88 GLY A O 1
ATOM 701 N N . PRO A 1 89 ? 15.987 -11.904 -24.742 1.00 70.81 89 PRO A N 1
ATOM 702 C CA . PRO A 1 89 ? 15.994 -10.983 -23.613 1.00 70.81 89 PRO A CA 1
ATOM 703 C C . PRO A 1 89 ? 17.230 -10.072 -23.680 1.00 70.81 89 PRO A C 1
ATOM 705 O O . PRO A 1 89 ? 18.342 -10.574 -23.818 1.00 70.81 89 PRO A O 1
ATOM 708 N N . LEU A 1 90 ? 17.043 -8.757 -23.513 1.00 66.69 90 LEU A N 1
ATOM 709 C CA . LEU A 1 90 ? 18.115 -7.743 -23.588 1.00 66.69 90 LEU A CA 1
ATOM 710 C C . LEU A 1 90 ? 19.323 -8.048 -22.683 1.00 66.69 90 LEU A C 1
ATOM 712 O O . LEU A 1 90 ? 20.444 -7.661 -22.979 1.00 66.69 90 LEU A O 1
ATOM 716 N N . CYS A 1 91 ? 19.116 -8.745 -21.561 1.00 63.38 91 CYS A N 1
ATOM 717 C CA . CYS A 1 91 ? 20.209 -9.129 -20.666 1.00 63.38 91 CYS A CA 1
ATOM 718 C C . CYS A 1 91 ? 21.170 -10.165 -21.266 1.00 63.38 91 CYS A C 1
ATOM 720 O O . CYS A 1 91 ? 22.275 -10.288 -20.757 1.00 63.38 91 CYS A O 1
ATOM 722 N N . TYR A 1 92 ? 20.780 -10.876 -22.327 1.00 70.06 92 TYR A N 1
ATOM 723 C CA . TYR A 1 92 ? 21.605 -11.876 -23.012 1.00 70.06 92 TYR A CA 1
ATOM 724 C C . TYR A 1 92 ? 22.178 -11.384 -24.345 1.00 70.06 92 TYR A C 1
ATOM 726 O O . TYR A 1 92 ? 22.777 -12.169 -25.072 1.00 70.06 92 TYR A O 1
ATOM 734 N N . GLU A 1 93 ? 21.993 -10.106 -24.684 1.00 70.31 93 GLU A N 1
ATOM 735 C CA . GLU A 1 93 ? 22.683 -9.503 -25.833 1.00 70.31 93 GLU A CA 1
ATOM 736 C C . GLU A 1 93 ? 24.159 -9.224 -25.545 1.00 70.31 93 GLU A C 1
ATOM 738 O O . GLU A 1 93 ? 24.967 -9.115 -26.464 1.00 70.31 93 GLU A O 1
ATOM 743 N N . TYR A 1 94 ? 24.513 -9.124 -24.266 1.00 73.50 94 TYR A N 1
ATOM 744 C CA . TYR A 1 94 ? 25.880 -8.905 -23.822 1.00 73.50 94 TYR A CA 1
ATOM 745 C C . TYR A 1 94 ? 26.640 -10.235 -23.740 1.00 73.50 94 TYR A C 1
ATOM 747 O O . TYR A 1 94 ? 26.062 -11.286 -23.457 1.00 73.50 94 TYR A O 1
ATOM 755 N N . GLY A 1 95 ? 27.955 -10.190 -23.969 1.00 79.25 95 GLY A N 1
ATOM 756 C CA . GLY A 1 95 ? 28.815 -11.361 -23.810 1.00 79.25 95 GLY A CA 1
ATOM 757 C C . GLY A 1 95 ? 28.784 -11.898 -22.375 1.00 79.25 95 GLY A C 1
ATOM 758 O O . GLY A 1 95 ? 28.631 -11.130 -21.425 1.00 79.25 95 GLY A O 1
ATOM 759 N N . PHE A 1 96 ? 28.958 -13.215 -22.213 1.00 79.75 96 PHE A N 1
ATOM 760 C CA . PHE A 1 96 ? 28.959 -13.879 -20.900 1.00 79.75 96 PHE A CA 1
ATOM 761 C C . PHE A 1 96 ? 29.918 -13.208 -19.905 1.00 79.75 96 PHE A C 1
ATOM 763 O O . PHE A 1 96 ? 29.530 -12.942 -18.770 1.00 79.75 96 PHE A O 1
ATOM 770 N N . GLU A 1 97 ? 31.122 -12.857 -20.365 1.00 82.38 97 GLU A N 1
ATOM 771 C CA . GLU A 1 97 ? 32.124 -12.149 -19.563 1.00 82.38 97 GLU A CA 1
ATOM 772 C C . GLU A 1 97 ? 31.603 -10.810 -19.031 1.00 82.38 97 GLU A C 1
ATOM 774 O O . GLU A 1 97 ? 31.775 -10.509 -17.858 1.00 82.38 97 GLU A O 1
ATOM 779 N N . SER A 1 98 ? 30.894 -10.028 -19.852 1.00 78.44 98 SER A N 1
ATOM 780 C CA . SER A 1 98 ? 30.321 -8.743 -19.433 1.00 78.44 98 SER A CA 1
ATOM 781 C C . SER A 1 98 ? 29.196 -8.910 -18.412 1.00 78.44 98 SER A C 1
ATOM 783 O O . SER A 1 98 ? 29.064 -8.091 -17.509 1.00 78.44 98 SER A O 1
ATOM 785 N N . ILE A 1 99 ? 28.383 -9.963 -18.542 1.00 75.69 99 ILE A N 1
ATOM 786 C CA . ILE A 1 99 ? 27.275 -10.252 -17.616 1.00 75.69 99 ILE A CA 1
ATOM 787 C C . ILE A 1 99 ? 27.806 -10.724 -16.257 1.00 75.69 99 ILE A C 1
ATOM 789 O O . ILE A 1 99 ? 27.232 -10.388 -15.223 1.00 75.69 99 ILE A O 1
ATOM 793 N N . MET A 1 100 ? 28.879 -11.515 -16.262 1.00 81.75 100 MET A N 1
ATOM 794 C CA . MET A 1 100 ? 29.487 -12.086 -15.057 1.00 81.75 100 MET A CA 1
ATOM 795 C C . MET A 1 100 ? 30.574 -11.196 -14.449 1.00 81.75 100 MET A C 1
ATOM 797 O O . MET A 1 100 ? 31.088 -11.516 -13.376 1.00 81.75 100 MET A O 1
ATOM 801 N N . HIS A 1 101 ? 30.926 -10.091 -15.109 1.00 81.62 101 HIS A N 1
ATOM 802 C CA . HIS A 1 101 ? 31.930 -9.164 -14.618 1.00 81.62 101 HIS A CA 1
ATOM 803 C C . HIS A 1 101 ? 31.485 -8.553 -13.289 1.00 81.62 101 HIS A C 1
ATOM 805 O O . HIS A 1 101 ? 30.423 -7.937 -13.184 1.00 81.62 101 HIS A O 1
ATOM 811 N N . HIS A 1 102 ? 32.327 -8.708 -12.272 1.00 80.38 102 HIS A N 1
ATOM 812 C CA . HIS A 1 102 ? 32.148 -8.046 -10.994 1.00 80.38 102 HIS A CA 1
ATOM 813 C C . HIS A 1 102 ? 33.063 -6.818 -10.964 1.00 80.38 102 HIS A C 1
ATOM 815 O O . HIS A 1 102 ? 34.279 -6.998 -10.841 1.00 80.38 102 HIS A O 1
ATOM 821 N N . PRO A 1 103 ? 32.526 -5.594 -11.125 1.00 82.31 103 PRO A N 1
ATOM 822 C CA . PRO A 1 103 ? 33.357 -4.402 -11.111 1.00 82.31 103 PRO A CA 1
ATOM 823 C C . PRO A 1 103 ? 34.017 -4.255 -9.742 1.00 82.31 103 PRO A C 1
ATOM 825 O O . PRO A 1 103 ? 33.408 -4.538 -8.708 1.00 82.31 103 PRO A O 1
ATOM 828 N N . GLN A 1 104 ? 35.269 -3.805 -9.736 1.00 83.31 104 GLN A N 1
ATOM 829 C CA . GLN A 1 104 ? 35.913 -3.379 -8.501 1.00 83.31 104 GLN A CA 1
ATOM 830 C C . GLN A 1 104 ? 35.315 -2.035 -8.094 1.00 83.31 104 GLN A C 1
ATOM 832 O O . GLN A 1 104 ? 35.283 -1.101 -8.893 1.00 83.31 104 GLN A O 1
ATOM 837 N N . VAL A 1 105 ? 34.797 -1.962 -6.869 1.00 85.44 105 VAL A N 1
ATOM 838 C CA . VAL A 1 105 ? 34.138 -0.766 -6.340 1.00 85.44 105 VAL A CA 1
ATOM 839 C C . VAL A 1 105 ? 34.861 -0.328 -5.071 1.00 85.44 105 VAL A C 1
ATOM 841 O O . VAL A 1 105 ? 34.946 -1.095 -4.113 1.00 85.44 105 VAL A O 1
ATOM 844 N N . SER A 1 106 ? 35.363 0.905 -5.080 1.00 85.31 106 SER A N 1
ATOM 845 C CA . SER A 1 106 ? 36.029 1.558 -3.947 1.00 85.31 106 SER A CA 1
ATOM 846 C C . SER A 1 106 ? 34.996 2.178 -3.004 1.00 85.31 106 SER A C 1
ATOM 848 O O . SER A 1 106 ? 34.538 3.301 -3.221 1.00 85.31 106 SER A O 1
ATOM 850 N N . PHE A 1 107 ? 34.570 1.419 -1.991 1.00 86.88 107 PHE A N 1
ATOM 851 C CA . PHE A 1 107 ? 33.601 1.891 -0.995 1.00 86.88 107 PHE A CA 1
ATOM 852 C C . PHE A 1 107 ? 34.261 2.682 0.137 1.00 86.88 107 PHE A C 1
ATOM 854 O O . PHE A 1 107 ? 33.750 3.741 0.500 1.00 86.88 107 PHE A O 1
ATOM 861 N N . ASP A 1 108 ? 35.387 2.192 0.660 1.00 89.69 108 ASP A N 1
ATOM 862 C CA . ASP A 1 108 ? 36.065 2.783 1.819 1.00 89.69 108 ASP A CA 1
ATOM 863 C C . ASP A 1 108 ? 36.613 4.178 1.477 1.00 89.69 108 ASP A C 1
ATOM 865 O O . ASP A 1 108 ? 36.366 5.147 2.198 1.00 89.69 108 ASP A O 1
ATOM 869 N N . GLU A 1 109 ? 37.262 4.314 0.316 1.00 87.25 109 GLU A N 1
ATOM 870 C CA . GLU A 1 109 ? 37.760 5.593 -0.196 1.00 87.25 109 GLU A CA 1
ATOM 871 C C . GLU A 1 109 ? 36.608 6.573 -0.462 1.00 87.25 109 GLU A C 1
ATOM 873 O O . GLU A 1 109 ? 36.711 7.768 -0.185 1.00 87.25 109 GLU A O 1
ATOM 878 N N . GLY A 1 110 ? 35.475 6.068 -0.964 1.00 85.94 110 GLY A N 1
ATOM 879 C CA . GLY A 1 110 ? 34.271 6.869 -1.183 1.00 85.94 110 GLY A CA 1
ATOM 880 C C . GLY A 1 110 ? 33.680 7.420 0.120 1.00 85.94 110 GLY A C 1
ATOM 881 O O . GLY A 1 110 ? 33.284 8.589 0.175 1.00 85.94 110 GLY A O 1
ATOM 882 N N . GLU A 1 111 ? 33.642 6.611 1.181 1.00 88.50 111 GLU A N 1
ATOM 883 C CA . GLU A 1 111 ? 33.174 7.034 2.505 1.00 88.50 111 GLU A CA 1
ATOM 884 C C . GLU A 1 111 ? 34.122 8.064 3.138 1.00 88.50 111 GLU A C 1
ATOM 886 O O . GLU A 1 111 ? 33.660 9.080 3.669 1.00 88.50 111 GLU A O 1
ATOM 891 N N . GLU A 1 112 ? 35.437 7.867 3.004 1.00 88.94 112 GLU A N 1
ATOM 892 C CA . GLU A 1 112 ? 36.455 8.813 3.472 1.00 88.94 112 GLU A CA 1
ATOM 893 C C . GLU A 1 112 ? 36.309 10.189 2.798 1.00 88.94 112 GLU A C 1
ATOM 895 O O . GLU A 1 112 ? 36.286 11.228 3.470 1.00 88.94 112 GLU A O 1
ATOM 900 N N . ILE A 1 113 ? 36.128 10.209 1.473 1.00 86.88 113 ILE A N 1
ATOM 901 C CA . ILE A 1 113 ? 35.925 11.440 0.696 1.00 86.88 113 ILE A CA 1
ATOM 902 C C . ILE A 1 113 ? 34.656 12.168 1.140 1.00 86.88 113 ILE A C 1
ATOM 904 O O . ILE A 1 113 ? 34.682 13.389 1.322 1.00 86.88 113 ILE A O 1
ATOM 908 N N . ASN A 1 114 ? 33.557 11.440 1.345 1.00 85.81 114 ASN A N 1
ATOM 909 C CA . ASN A 1 114 ? 32.277 12.020 1.747 1.00 85.81 114 ASN A CA 1
ATOM 910 C C . ASN A 1 114 ? 32.314 12.604 3.175 1.00 85.81 114 ASN A C 1
ATOM 912 O O . ASN A 1 114 ? 31.642 13.593 3.463 1.00 85.81 114 ASN A O 1
ATOM 916 N N . GLY A 1 115 ? 33.115 12.021 4.072 1.00 85.06 115 GLY A N 1
ATOM 917 C CA . GLY A 1 115 ? 33.305 12.510 5.443 1.00 85.06 115 GLY A CA 1
ATOM 918 C C . GLY A 1 115 ? 34.267 13.701 5.575 1.00 85.06 115 GLY A C 1
ATOM 919 O O . GLY A 1 115 ? 34.284 14.373 6.612 1.00 85.06 115 GLY A O 1
ATOM 920 N N . SER A 1 116 ? 35.073 13.980 4.548 1.00 89.81 116 SER A N 1
ATOM 921 C CA . SER A 1 116 ? 36.088 15.037 4.558 1.00 89.81 116 SER A CA 1
ATOM 922 C C . SER A 1 116 ? 35.510 16.421 4.241 1.00 89.81 116 SER A C 1
ATOM 924 O O . SER A 1 116 ? 34.545 16.571 3.505 1.00 89.81 116 SER A O 1
ATOM 926 N N . LYS A 1 117 ? 36.145 17.489 4.745 1.00 89.94 117 LYS A N 1
ATOM 927 C CA . LYS A 1 117 ? 35.852 18.876 4.316 1.00 89.94 117 LYS A CA 1
ATOM 928 C C . LYS A 1 117 ? 36.595 19.277 3.036 1.00 89.94 117 LYS A C 1
ATOM 930 O O . LYS A 1 117 ? 36.330 20.345 2.493 1.00 89.94 117 LYS A O 1
ATOM 935 N N . ARG A 1 118 ? 37.549 18.454 2.585 1.00 90.06 118 ARG A N 1
ATOM 936 C CA . ARG A 1 118 ? 38.425 18.684 1.421 1.00 90.06 118 ARG A CA 1
ATOM 937 C C . ARG A 1 118 ? 38.202 17.608 0.351 1.00 90.06 118 ARG A C 1
ATOM 939 O O . ARG A 1 118 ? 39.160 17.076 -0.198 1.00 90.06 118 ARG A O 1
ATOM 946 N N . CYS A 1 119 ? 36.941 17.273 0.064 1.00 86.44 119 CYS A N 1
ATOM 947 C CA . CYS A 1 119 ? 36.562 16.143 -0.796 1.00 86.44 119 CYS A CA 1
ATOM 948 C C . CYS A 1 119 ? 37.269 16.151 -2.164 1.00 86.44 119 CYS A C 1
ATOM 950 O O . CYS A 1 119 ? 37.733 15.119 -2.624 1.00 86.44 119 CYS A O 1
ATOM 952 N N . GLN A 1 120 ? 37.376 17.318 -2.809 1.00 85.69 120 GLN A N 1
ATOM 953 C CA . GLN A 1 120 ? 37.927 17.459 -4.166 1.00 85.69 120 GLN A CA 1
ATOM 954 C C . GLN A 1 120 ? 39.445 17.292 -4.264 1.00 85.69 120 GLN A C 1
ATOM 956 O O . GLN A 1 120 ? 39.953 16.932 -5.325 1.00 85.69 120 GLN A O 1
ATOM 961 N N . GLU A 1 121 ? 40.166 17.634 -3.202 1.00 88.81 121 GLU A N 1
ATOM 962 C CA . GLU A 1 121 ? 41.617 17.453 -3.136 1.00 88.81 121 GLU A CA 1
ATOM 963 C C . GLU A 1 121 ? 41.914 16.002 -2.774 1.00 88.81 121 GLU A C 1
ATOM 965 O O . GLU A 1 121 ? 42.666 15.350 -3.481 1.00 88.81 121 GLU A O 1
ATOM 970 N N . LEU A 1 122 ? 41.193 15.457 -1.790 1.00 89.12 122 LEU A N 1
ATOM 971 C CA . LEU A 1 122 ? 41.322 14.060 -1.388 1.00 89.12 122 LEU A CA 1
ATOM 972 C C . LEU A 1 122 ? 40.960 13.082 -2.518 1.00 89.12 122 LEU A C 1
ATOM 974 O O . LEU A 1 122 ? 41.663 12.103 -2.721 1.00 89.12 122 LEU A O 1
ATOM 978 N N . PHE A 1 123 ? 39.910 13.365 -3.297 1.00 88.44 123 PHE A N 1
ATOM 979 C CA . PHE A 1 123 ? 39.576 12.580 -4.490 1.00 88.44 123 PHE A CA 1
ATOM 980 C C . PHE A 1 123 ? 40.733 12.562 -5.494 1.00 88.44 123 PHE A C 1
ATOM 982 O O . PHE A 1 123 ? 41.069 11.510 -6.028 1.00 88.44 123 PHE A O 1
ATOM 989 N N . ARG A 1 124 ? 41.353 13.723 -5.744 1.00 87.50 124 ARG A N 1
ATOM 990 C CA . ARG A 1 124 ? 42.504 13.807 -6.645 1.00 87.50 124 ARG A CA 1
ATOM 991 C C . ARG A 1 124 ? 43.692 13.044 -6.085 1.00 87.50 124 ARG A C 1
ATOM 993 O O . ARG A 1 124 ? 44.246 12.244 -6.812 1.00 87.50 124 ARG A O 1
ATOM 1000 N N . ASP A 1 125 ? 44.011 13.215 -4.808 1.00 89.62 125 ASP A N 1
ATOM 1001 C CA . ASP A 1 125 ? 45.142 12.538 -4.171 1.00 89.62 125 ASP A CA 1
ATOM 1002 C C . ASP A 1 125 ? 44.991 11.004 -4.191 1.00 89.62 125 ASP A C 1
ATOM 1004 O O . ASP A 1 125 ? 45.963 10.295 -4.438 1.00 89.62 125 ASP A O 1
ATOM 1008 N N . ILE A 1 126 ? 43.776 10.486 -3.964 1.00 87.69 126 ILE A N 1
ATOM 1009 C CA . ILE A 1 126 ? 43.491 9.041 -3.972 1.00 87.69 126 ILE A CA 1
ATOM 1010 C C . ILE A 1 126 ? 43.527 8.471 -5.395 1.00 87.69 126 ILE A C 1
ATOM 1012 O O . ILE A 1 126 ? 44.050 7.377 -5.605 1.00 87.69 126 ILE A O 1
ATOM 1016 N N . PHE A 1 127 ? 42.962 9.188 -6.371 1.00 86.81 127 PHE A N 1
ATOM 1017 C CA . PHE A 1 127 ? 42.759 8.665 -7.723 1.00 86.81 127 PHE A CA 1
ATOM 1018 C C . PHE A 1 127 ? 43.732 9.219 -8.779 1.00 86.81 127 PHE A C 1
ATOM 1020 O O . PHE A 1 127 ? 43.561 8.895 -9.949 1.00 86.81 127 PHE A O 1
ATOM 1027 N N . ASP A 1 128 ? 44.756 10.000 -8.416 1.00 87.44 128 ASP A N 1
ATOM 1028 C CA . ASP A 1 128 ? 45.681 10.679 -9.351 1.00 87.44 128 ASP A CA 1
ATOM 1029 C C . ASP A 1 128 ? 46.285 9.731 -10.401 1.00 87.44 128 ASP A C 1
ATOM 1031 O O . ASP A 1 128 ? 46.278 10.009 -11.603 1.00 87.44 128 ASP A O 1
ATOM 1035 N N . GLU A 1 129 ? 46.738 8.554 -9.957 1.00 85.56 129 GLU A N 1
ATOM 1036 C CA . GLU A 1 129 ? 47.295 7.530 -10.844 1.00 85.56 129 GLU A CA 1
ATOM 1037 C C . GLU A 1 129 ? 46.244 7.024 -11.843 1.00 85.56 129 GLU A C 1
ATOM 1039 O O . GLU A 1 129 ? 46.525 6.907 -13.036 1.00 85.56 129 GLU A O 1
ATOM 1044 N N . PHE A 1 130 ? 45.012 6.774 -11.395 1.00 83.62 130 PHE A N 1
ATOM 1045 C CA . PHE A 1 130 ? 43.925 6.324 -12.269 1.00 83.62 130 PHE A CA 1
ATOM 1046 C C . PHE A 1 130 ? 43.511 7.415 -13.256 1.00 83.62 130 PHE A C 1
ATOM 1048 O O . PHE A 1 130 ? 43.361 7.135 -14.442 1.00 83.62 130 PHE A O 1
ATOM 1055 N N . LEU A 1 131 ? 43.398 8.659 -12.784 1.00 82.12 131 LEU A N 1
ATOM 1056 C CA . LEU A 1 131 ? 43.031 9.827 -13.588 1.00 82.12 131 LEU A CA 1
ATOM 1057 C C . LEU A 1 131 ? 44.010 10.097 -14.735 1.00 82.12 131 LEU A C 1
ATOM 1059 O O . LEU A 1 131 ? 43.631 10.726 -15.721 1.00 82.12 131 LEU A O 1
ATOM 1063 N N . THR A 1 132 ? 45.258 9.643 -14.610 1.00 80.81 132 THR A N 1
ATOM 1064 C CA . THR A 1 132 ? 46.317 9.863 -15.604 1.00 80.81 132 THR A CA 1
ATOM 1065 C C . THR A 1 132 ? 46.624 8.639 -16.464 1.00 80.81 132 THR A C 1
ATOM 1067 O O . THR A 1 132 ? 47.073 8.804 -17.598 1.00 80.81 132 THR A O 1
ATOM 1070 N N . SER A 1 133 ? 46.395 7.420 -15.963 1.00 81.81 133 SER A N 1
ATOM 1071 C CA . SER A 1 133 ? 46.768 6.178 -16.659 1.00 81.81 133 SER A CA 1
ATOM 1072 C C . SER A 1 133 ? 45.595 5.374 -17.232 1.00 81.81 133 SER A C 1
ATOM 1074 O O . SER A 1 133 ? 45.824 4.462 -18.028 1.00 81.81 133 SER A O 1
ATOM 1076 N N . TRP A 1 134 ? 44.349 5.712 -16.882 1.00 84.00 134 TRP A N 1
ATOM 1077 C CA . TRP A 1 134 ? 43.142 5.020 -17.346 1.00 84.00 134 TRP A CA 1
ATOM 1078 C C . TRP A 1 134 ? 42.235 5.957 -18.146 1.00 84.00 134 TRP A C 1
ATOM 1080 O O . TRP A 1 134 ? 42.236 7.172 -17.960 1.00 84.00 134 TRP A O 1
ATOM 1090 N N . THR A 1 135 ? 41.392 5.381 -19.006 1.00 82.81 135 THR A N 1
ATOM 1091 C CA . THR A 1 135 ? 40.253 6.111 -19.575 1.00 82.81 135 THR A CA 1
ATOM 1092 C C . THR A 1 135 ? 39.201 6.301 -18.487 1.00 82.81 135 THR A C 1
ATOM 1094 O O . THR A 1 135 ? 38.505 5.357 -18.104 1.00 82.81 135 THR A O 1
ATOM 1097 N N . CYS A 1 136 ? 39.092 7.527 -17.982 1.00 83.50 136 CYS A N 1
ATOM 1098 C CA . CYS A 1 136 ? 38.121 7.883 -16.956 1.00 83.50 136 CYS A CA 1
ATOM 1099 C C . CYS A 1 136 ? 36.827 8.397 -17.583 1.00 83.50 136 CYS A C 1
ATOM 1101 O O . CYS A 1 136 ? 36.821 9.388 -18.311 1.00 83.50 136 CYS A O 1
ATOM 1103 N N . ILE A 1 137 ? 35.720 7.739 -17.242 1.00 84.06 137 ILE A N 1
ATOM 1104 C CA . ILE A 1 137 ? 34.376 8.137 -17.654 1.00 84.06 137 ILE A CA 1
ATOM 1105 C C . ILE A 1 137 ? 33.633 8.612 -16.409 1.00 84.06 137 ILE A C 1
ATOM 1107 O O . ILE A 1 137 ? 33.402 7.833 -15.484 1.00 84.06 137 ILE A O 1
ATOM 1111 N N . PHE A 1 138 ? 33.249 9.883 -16.395 1.00 85.50 138 PHE A N 1
ATOM 1112 C CA . PHE A 1 138 ? 32.431 10.476 -15.344 1.00 85.50 138 PHE A CA 1
ATOM 1113 C C . PHE A 1 138 ? 30.996 10.585 -15.823 1.00 85.50 138 PHE A C 1
ATOM 1115 O O . PHE A 1 138 ? 30.741 11.013 -16.949 1.00 85.50 138 PHE A O 1
ATOM 1122 N N . THR A 1 139 ? 30.051 10.210 -14.971 1.00 86.25 139 THR A N 1
ATOM 1123 C CA . THR A 1 139 ? 28.635 10.193 -15.331 1.00 86.25 139 THR A CA 1
ATOM 1124 C C . THR A 1 139 ? 27.806 10.778 -14.217 1.00 86.25 139 THR A C 1
ATOM 1126 O O . THR A 1 139 ? 28.061 10.482 -13.051 1.00 86.25 139 THR A O 1
ATOM 1129 N N . ASP A 1 140 ? 26.792 11.551 -14.578 1.00 85.31 140 ASP A N 1
ATOM 1130 C CA . ASP A 1 140 ? 25.851 12.098 -13.612 1.00 85.31 140 ASP A CA 1
ATOM 1131 C C . ASP A 1 140 ? 24.428 12.099 -14.173 1.00 85.31 140 ASP A C 1
ATOM 1133 O O . ASP A 1 140 ? 24.203 12.238 -15.380 1.00 85.31 140 ASP A O 1
ATOM 1137 N N . GLY A 1 141 ? 23.457 11.914 -13.284 1.00 87.31 141 GLY A N 1
ATOM 1138 C CA . GLY A 1 141 ? 22.035 11.928 -13.585 1.00 87.31 141 GLY A CA 1
ATOM 1139 C C . GLY A 1 141 ? 21.355 13.028 -12.786 1.00 87.31 141 GLY A C 1
ATOM 1140 O O . GLY A 1 141 ? 21.494 13.098 -11.572 1.00 87.31 141 GLY A O 1
ATOM 1141 N N . SER A 1 142 ? 20.555 13.868 -13.440 1.00 88.00 142 SER A N 1
ATOM 1142 C CA . SER A 1 142 ? 19.877 14.982 -12.777 1.00 88.00 142 SER A CA 1
ATOM 1143 C C . SER A 1 142 ? 18.374 14.986 -13.026 1.00 88.00 142 SER A C 1
ATOM 1145 O O . SER A 1 142 ? 17.863 14.600 -14.085 1.00 88.00 142 SER A O 1
ATOM 1147 N N . LYS A 1 143 ? 17.625 15.430 -12.014 1.00 87.25 143 LYS A N 1
ATOM 1148 C CA . LYS A 1 143 ? 16.170 15.529 -12.084 1.00 87.25 143 LYS A CA 1
ATOM 1149 C C . LYS A 1 143 ? 15.650 16.694 -11.253 1.00 87.25 143 LYS A C 1
ATOM 1151 O O . LYS A 1 143 ? 15.928 16.777 -10.064 1.00 87.25 143 LYS A O 1
ATOM 1156 N N . ASP A 1 144 ? 14.836 17.537 -11.881 1.00 86.44 144 ASP A N 1
ATOM 1157 C CA . ASP A 1 144 ? 14.122 18.638 -11.230 1.00 86.44 144 ASP A CA 1
ATOM 1158 C C . ASP A 1 144 ? 12.611 18.349 -11.235 1.00 86.44 144 ASP A C 1
ATOM 1160 O O . ASP A 1 144 ? 12.022 17.988 -12.261 1.00 86.44 144 ASP A O 1
ATOM 1164 N N . ASP A 1 145 ? 11.966 18.527 -10.082 1.00 80.81 145 ASP A N 1
ATOM 1165 C CA . ASP A 1 145 ? 10.525 18.355 -9.905 1.00 80.81 145 ASP A CA 1
ATOM 1166 C C . ASP A 1 145 ? 9.690 19.274 -10.805 1.00 80.81 145 ASP A C 1
ATOM 1168 O O . ASP A 1 145 ? 8.564 18.916 -11.164 1.00 80.81 145 ASP A O 1
ATOM 1172 N N . LYS A 1 146 ? 10.222 20.420 -11.235 1.00 85.75 146 LYS A N 1
ATOM 1173 C CA . LYS A 1 146 ? 9.544 21.363 -12.138 1.00 85.75 146 LYS A CA 1
ATOM 1174 C C . LYS A 1 146 ? 9.842 21.108 -13.617 1.00 85.75 146 LYS A C 1
ATOM 1176 O O . LYS A 1 146 ? 9.058 21.534 -14.462 1.00 85.75 146 LYS A O 1
ATOM 1181 N N . ALA A 1 147 ? 10.921 20.399 -13.949 1.00 84.44 147 ALA A N 1
ATOM 1182 C CA . ALA A 1 147 ? 11.350 20.211 -15.335 1.00 84.44 147 ALA A CA 1
ATOM 1183 C C . ALA A 1 147 ? 10.571 19.091 -16.058 1.00 84.44 147 ALA A C 1
ATOM 1185 O O . ALA A 1 147 ? 10.334 18.024 -15.489 1.00 84.44 147 ALA A O 1
ATOM 1186 N N . PRO A 1 148 ? 10.192 19.253 -17.339 1.00 83.19 148 PRO A N 1
ATOM 1187 C CA . PRO A 1 148 ? 9.425 18.239 -18.071 1.00 83.19 148 PRO A CA 1
ATOM 1188 C C . PRO A 1 148 ? 10.245 17.001 -18.488 1.00 83.19 148 PRO A C 1
ATOM 1190 O O . PRO A 1 148 ? 9.685 16.080 -19.081 1.00 83.19 148 PRO A O 1
ATOM 1193 N N . PHE A 1 149 ? 11.541 16.949 -18.170 1.00 81.75 149 PHE A N 1
ATOM 1194 C CA . PHE A 1 149 ? 12.474 15.864 -18.491 1.00 81.75 149 PHE A CA 1
ATOM 1195 C C . PHE A 1 149 ? 13.504 15.678 -17.363 1.00 81.75 149 PHE A C 1
ATOM 1197 O O . PHE A 1 149 ? 13.678 16.561 -16.525 1.00 81.75 149 PHE A O 1
ATOM 1204 N N . GLY A 1 150 ? 14.161 14.519 -17.336 1.00 85.25 150 GLY A N 1
ATOM 1205 C CA . GLY A 1 150 ? 15.421 14.314 -16.616 1.00 85.25 150 GLY A CA 1
ATOM 1206 C C . GLY A 1 150 ? 16.613 14.520 -17.552 1.00 85.25 150 GLY A C 1
ATOM 1207 O O . GLY A 1 150 ? 16.447 14.502 -18.776 1.00 85.25 150 GLY A O 1
ATOM 1208 N N . GLY A 1 151 ? 17.796 14.718 -16.986 1.00 85.38 151 GLY A N 1
ATOM 1209 C CA . GLY A 1 151 ? 19.051 14.826 -17.724 1.00 85.38 151 GLY A CA 1
ATOM 1210 C C . GLY A 1 151 ? 20.038 13.749 -17.294 1.00 85.38 151 GLY A C 1
ATOM 1211 O O . GLY A 1 151 ? 19.976 13.267 -16.165 1.00 85.38 151 GLY A O 1
ATOM 1212 N N . PHE A 1 152 ? 20.944 13.374 -18.185 1.00 87.25 152 PHE A N 1
ATOM 1213 C CA . PHE A 1 152 ? 22.159 12.655 -17.813 1.00 87.25 152 PHE A CA 1
ATOM 1214 C C . PHE A 1 152 ? 23.322 13.138 -18.672 1.00 87.25 152 PHE A C 1
ATOM 1216 O O . PHE A 1 152 ? 23.114 13.554 -19.816 1.00 87.25 152 PHE A O 1
ATOM 1223 N N . SER A 1 153 ? 24.527 13.097 -18.122 1.00 86.31 153 SER A N 1
ATOM 1224 C CA . SER A 1 153 ? 25.744 13.516 -18.807 1.00 86.31 153 SER A CA 1
ATOM 1225 C C . SER A 1 153 ? 26.839 12.466 -18.699 1.00 86.31 153 SER A C 1
ATOM 1227 O O . SER A 1 153 ? 26.857 11.636 -17.786 1.00 86.31 153 SER A O 1
ATOM 1229 N N . VAL A 1 154 ? 27.736 12.492 -19.679 1.00 86.00 154 VAL A N 1
ATOM 1230 C CA . VAL A 1 154 ? 28.941 11.668 -19.733 1.00 86.00 154 VAL A CA 1
ATOM 1231 C C . VAL A 1 154 ? 30.105 12.581 -20.090 1.00 86.00 154 VAL A C 1
ATOM 1233 O O . VAL A 1 154 ? 30.041 13.304 -21.084 1.00 86.00 154 VAL A O 1
ATOM 1236 N N . VAL A 1 155 ? 31.156 12.544 -19.280 1.00 84.00 155 VAL A N 1
ATOM 1237 C CA . VAL A 1 155 ? 32.350 13.372 -19.437 1.00 84.00 155 VAL A CA 1
ATOM 1238 C C . VAL A 1 155 ? 33.580 12.475 -19.471 1.00 84.00 155 VAL A C 1
ATOM 1240 O O . VAL A 1 155 ? 33.781 11.648 -18.580 1.00 84.00 155 VAL A O 1
ATOM 1243 N N . LEU A 1 156 ? 34.402 12.657 -20.499 1.00 85.62 156 LEU A N 1
ATOM 1244 C CA . LEU A 1 156 ? 35.709 12.035 -20.664 1.00 85.62 156 LEU A CA 1
ATOM 1245 C C . LEU A 1 156 ? 36.754 13.162 -20.741 1.00 85.62 156 LEU A C 1
ATOM 1247 O O . LEU A 1 156 ? 36.943 13.750 -21.810 1.00 85.62 156 LEU A O 1
ATOM 1251 N N . PRO A 1 157 ? 37.387 13.529 -19.609 1.00 77.50 157 PRO A N 1
ATO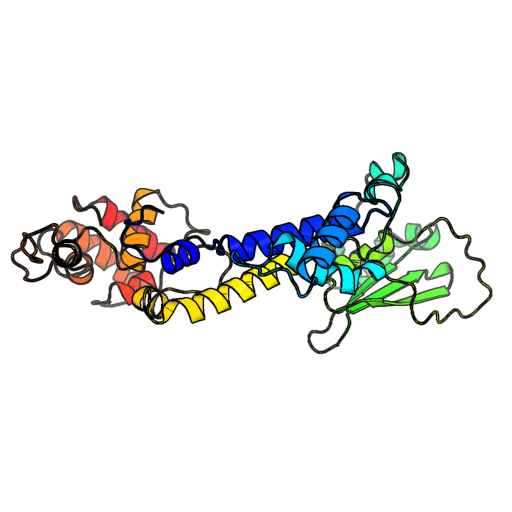M 1252 C CA . PRO A 1 157 ? 38.212 14.733 -19.531 1.00 77.50 157 PRO A CA 1
ATOM 1253 C C . PRO A 1 157 ? 39.472 14.688 -20.397 1.00 77.50 157 PRO A C 1
ATOM 1255 O O . PRO A 1 157 ? 39.882 15.723 -20.913 1.00 77.50 157 PRO A O 1
ATOM 1258 N N . LEU A 1 158 ? 40.093 13.513 -20.552 1.00 79.00 158 LEU A N 1
ATOM 1259 C CA . LEU A 1 158 ? 41.331 13.358 -21.327 1.00 79.00 158 LEU A CA 1
ATOM 1260 C C . LEU A 1 158 ? 41.079 13.437 -22.835 1.00 79.00 158 LEU A C 1
ATOM 1262 O O . LEU A 1 158 ? 41.931 13.908 -23.584 1.00 79.00 158 LEU A O 1
ATOM 1266 N N . GLU A 1 159 ? 39.906 12.989 -23.275 1.00 80.38 159 GLU A N 1
ATOM 1267 C CA . GLU A 1 159 ? 39.463 13.042 -24.664 1.00 80.38 159 GLU A CA 1
ATOM 1268 C C . GLU A 1 159 ? 38.719 14.344 -25.020 1.00 80.38 159 GLU A C 1
ATOM 1270 O O . GLU A 1 159 ? 38.296 14.495 -26.165 1.00 80.38 159 GLU A O 1
ATOM 1275 N N . GLU A 1 160 ? 38.550 15.271 -24.066 1.00 83.12 160 GLU A N 1
ATOM 1276 C CA . GLU A 1 160 ? 37.760 16.510 -24.205 1.00 83.12 160 GLU A CA 1
ATOM 1277 C C . GLU A 1 160 ? 36.324 16.259 -24.713 1.00 83.12 160 GLU A C 1
ATOM 1279 O O . GLU A 1 160 ? 35.748 17.053 -25.462 1.00 83.12 160 GLU A O 1
ATOM 1284 N N . VAL A 1 161 ? 35.724 15.131 -24.313 1.00 83.12 161 VAL A N 1
ATOM 1285 C CA . VAL A 1 161 ? 34.358 14.765 -24.705 1.00 83.12 161 VAL A CA 1
ATOM 1286 C C . VAL A 1 161 ? 33.394 15.049 -23.562 1.00 83.12 161 VAL A C 1
ATOM 1288 O O . VAL A 1 161 ? 33.473 14.442 -22.496 1.00 83.12 161 VAL A O 1
ATOM 1291 N N . GLU A 1 162 ? 32.419 15.913 -23.828 1.00 85.12 162 GLU A N 1
ATOM 1292 C CA . GLU A 1 162 ? 31.292 16.194 -22.941 1.00 85.12 162 GLU A CA 1
ATOM 1293 C C . GLU A 1 162 ? 29.984 15.957 -23.697 1.00 85.12 162 GLU A C 1
ATOM 1295 O O . GLU A 1 162 ? 29.722 16.563 -24.740 1.00 85.12 162 GLU A O 1
ATOM 1300 N N . LEU A 1 163 ? 29.160 15.045 -23.184 1.00 82.62 163 LEU A N 1
ATOM 1301 C CA . LEU A 1 163 ? 27.874 14.687 -23.769 1.00 82.62 163 LEU A CA 1
ATOM 1302 C C . LEU A 1 163 ? 26.764 14.902 -22.748 1.00 82.62 163 LEU A C 1
ATOM 1304 O O . LEU A 1 163 ? 26.848 14.429 -21.617 1.00 82.62 163 LEU A O 1
ATOM 1308 N N . GLU A 1 164 ? 25.690 15.560 -23.174 1.00 84.56 164 GLU A N 1
ATOM 1309 C CA . GLU A 1 164 ? 24.500 15.804 -22.362 1.00 84.56 164 GLU A CA 1
ATOM 1310 C C . GLU A 1 164 ? 23.253 15.309 -23.087 1.00 84.56 164 GLU A C 1
ATOM 1312 O O . GLU A 1 164 ? 23.036 15.579 -24.272 1.00 84.56 164 GLU A O 1
ATOM 1317 N N . PHE A 1 165 ? 22.393 14.611 -22.355 1.00 81.62 165 PHE A N 1
ATOM 1318 C CA . PHE A 1 165 ? 21.224 13.956 -22.913 1.00 81.62 165 PHE A CA 1
ATOM 1319 C C . PHE A 1 165 ? 19.973 14.255 -22.098 1.00 81.62 165 PHE A C 1
ATOM 1321 O O . PHE A 1 165 ? 20.001 14.398 -20.875 1.00 81.62 165 PHE A O 1
ATOM 1328 N N . ARG A 1 166 ? 18.832 14.294 -22.792 1.00 81.06 166 ARG A N 1
ATOM 1329 C CA . ARG A 1 166 ? 17.509 14.360 -22.166 1.00 81.06 166 ARG A CA 1
ATOM 1330 C C . ARG A 1 166 ? 16.895 12.974 -22.094 1.00 81.06 166 ARG A C 1
ATOM 1332 O O . ARG A 1 166 ? 16.938 12.208 -23.052 1.00 81.06 166 ARG A O 1
ATOM 1339 N N . ALA A 1 167 ? 16.232 12.706 -20.982 1.00 74.88 167 ALA A N 1
ATOM 1340 C CA . ALA A 1 167 ? 15.453 11.505 -20.759 1.00 74.88 167 ALA A CA 1
ATOM 1341 C C . ALA A 1 167 ? 14.017 11.872 -20.344 1.00 74.88 167 ALA A C 1
ATOM 1343 O O . ALA A 1 167 ? 13.803 12.860 -19.634 1.00 74.88 167 ALA A O 1
ATOM 1344 N N . PRO A 1 168 ? 13.006 11.081 -20.739 1.00 74.38 168 PRO A N 1
ATOM 1345 C CA . PRO A 1 168 ? 11.662 11.156 -20.187 1.00 74.38 168 PRO A CA 1
ATOM 1346 C C . PRO A 1 168 ? 11.623 11.351 -18.667 1.00 74.38 168 PRO A C 1
ATOM 1348 O O . PRO A 1 168 ? 12.285 10.642 -17.908 1.00 74.38 168 PRO A O 1
ATOM 1351 N N . ARG A 1 169 ? 10.767 12.270 -18.202 1.00 74.81 169 ARG A N 1
ATOM 1352 C CA . ARG A 1 169 ? 10.545 12.577 -16.771 1.00 74.81 169 ARG A CA 1
ATOM 1353 C C . ARG A 1 169 ? 10.167 11.349 -15.932 1.00 74.81 169 ARG A C 1
ATOM 1355 O O . ARG A 1 169 ? 10.286 11.352 -14.701 1.00 74.81 169 ARG A O 1
ATOM 1362 N N . GLN A 1 170 ? 9.666 10.303 -16.573 1.00 71.62 170 GLN A N 1
ATOM 1363 C CA . GLN A 1 170 ? 9.281 9.046 -15.954 1.00 71.62 170 GLN A CA 1
ATOM 1364 C C . GLN A 1 170 ? 10.492 8.242 -15.459 1.00 71.62 170 GLN A C 1
ATOM 1366 O O . GLN A 1 170 ? 10.338 7.541 -14.460 1.00 71.62 170 GLN A O 1
ATOM 1371 N N . ALA A 1 171 ? 11.674 8.395 -16.070 1.00 71.75 171 ALA A N 1
ATOM 1372 C CA . ALA A 1 171 ? 12.905 7.732 -15.641 1.00 71.75 171 ALA A CA 1
ATOM 1373 C C . ALA A 1 171 ? 13.244 8.088 -14.183 1.00 71.75 171 ALA A C 1
ATOM 1375 O O . ALA A 1 171 ? 13.131 9.250 -13.774 1.00 71.75 171 ALA A O 1
ATOM 1376 N N . SER A 1 172 ? 13.600 7.096 -13.366 1.00 75.38 172 SER A N 1
ATOM 1377 C CA . SER A 1 172 ? 14.048 7.334 -11.986 1.00 75.38 172 SER A CA 1
ATOM 1378 C C . SER A 1 172 ? 15.438 7.977 -11.964 1.00 75.38 172 SER A C 1
ATOM 1380 O O . SER A 1 172 ? 16.178 7.835 -12.931 1.00 75.38 172 SER A O 1
ATOM 1382 N N . ILE A 1 173 ? 15.804 8.650 -10.865 1.00 81.25 173 ILE A N 1
ATOM 1383 C CA . ILE A 1 173 ? 17.159 9.211 -10.715 1.00 81.25 173 ILE A CA 1
ATOM 1384 C C . ILE A 1 173 ? 18.228 8.116 -10.867 1.00 81.25 173 ILE A C 1
ATOM 1386 O O . ILE A 1 173 ? 19.100 8.240 -11.712 1.00 81.25 173 ILE A O 1
ATOM 1390 N N . PHE A 1 174 ? 18.015 6.958 -10.231 1.00 76.75 174 PHE A N 1
ATOM 1391 C CA . PHE A 1 174 ? 18.848 5.763 -10.400 1.00 76.75 174 PHE A CA 1
ATOM 1392 C C . PHE A 1 174 ? 18.968 5.288 -11.854 1.00 76.75 174 PHE A C 1
ATOM 1394 O O . PHE A 1 174 ? 20.007 4.788 -12.267 1.00 76.75 174 PHE A O 1
ATOM 1401 N N . THR A 1 175 ? 17.892 5.404 -12.646 1.00 75.06 175 THR A N 1
ATOM 1402 C CA . THR A 1 175 ? 17.958 5.063 -14.074 1.00 75.06 175 THR A CA 1
ATOM 1403 C C . THR A 1 175 ? 18.886 6.024 -14.796 1.00 75.06 175 THR A C 1
ATOM 1405 O O . THR A 1 175 ? 19.677 5.558 -15.601 1.00 75.06 175 THR A O 1
ATOM 1408 N N . LEU A 1 176 ? 18.780 7.329 -14.528 1.00 81.56 176 LEU A N 1
ATOM 1409 C CA . LEU A 1 176 ? 19.607 8.359 -15.164 1.00 81.56 176 LEU A CA 1
ATOM 1410 C C . LEU A 1 176 ? 21.085 8.187 -14.801 1.00 81.56 176 LEU A C 1
ATOM 1412 O O . LEU A 1 176 ? 21.922 8.236 -15.692 1.00 81.56 176 LEU A O 1
ATOM 1416 N N . GLU A 1 177 ? 21.381 7.887 -13.536 1.00 79.06 177 GLU A N 1
ATOM 1417 C CA . GLU A 1 177 ? 22.739 7.600 -13.055 1.00 79.06 177 GLU A CA 1
ATOM 1418 C C . GLU A 1 177 ? 23.340 6.343 -13.711 1.00 79.06 177 GLU A C 1
ATOM 1420 O O . GLU A 1 177 ? 24.529 6.298 -14.007 1.00 79.06 177 GLU A O 1
ATOM 1425 N N . ALA A 1 178 ? 22.525 5.319 -13.990 1.00 73.06 178 ALA A N 1
ATOM 1426 C CA . ALA A 1 178 ? 22.999 4.033 -14.508 1.00 73.06 178 ALA A CA 1
ATOM 1427 C C . ALA A 1 178 ? 22.877 3.866 -16.035 1.00 73.06 178 ALA A C 1
ATOM 1429 O O . ALA A 1 178 ? 23.247 2.817 -16.573 1.00 73.06 178 ALA A O 1
ATOM 1430 N N . ILE A 1 179 ? 22.307 4.838 -16.757 1.00 69.62 179 ILE A N 1
ATOM 1431 C CA . ILE A 1 179 ? 21.912 4.644 -18.162 1.00 69.62 179 ILE A CA 1
ATOM 1432 C C . ILE A 1 179 ? 23.112 4.474 -19.098 1.00 69.62 179 ILE A C 1
ATOM 1434 O O . ILE A 1 179 ? 23.011 3.763 -20.099 1.00 69.62 179 ILE A O 1
ATOM 1438 N N . TYR A 1 180 ? 24.261 5.051 -18.741 1.00 65.38 180 TYR A N 1
ATOM 1439 C CA . TYR A 1 180 ? 25.477 4.991 -19.549 1.00 65.38 180 TYR A CA 1
ATOM 1440 C C . TYR A 1 180 ? 26.024 3.563 -19.710 1.00 65.38 180 TYR A C 1
ATOM 1442 O O . TYR A 1 180 ? 26.618 3.254 -20.737 1.00 65.38 180 TYR A O 1
ATOM 1450 N N . HIS A 1 181 ? 25.763 2.656 -18.757 1.00 59.00 181 HIS A N 1
ATOM 1451 C CA . HIS A 1 181 ? 26.179 1.249 -18.847 1.00 59.00 181 HIS A CA 1
ATOM 1452 C C . HIS A 1 181 ? 25.540 0.498 -20.025 1.00 59.00 181 HIS A C 1
ATOM 1454 O O . HIS A 1 181 ? 25.928 -0.625 -20.337 1.00 59.00 181 HIS A O 1
ATOM 1460 N N . GLN A 1 182 ? 24.519 1.083 -20.654 1.00 53.50 182 GLN A N 1
ATOM 1461 C CA . GLN A 1 182 ? 23.854 0.529 -21.832 1.00 53.50 182 GLN A CA 1
ATOM 1462 C C . GLN A 1 182 ? 24.400 1.108 -23.138 1.00 53.50 182 GLN A C 1
ATOM 1464 O O . GLN A 1 182 ? 23.944 0.703 -24.206 1.00 53.50 182 GLN A O 1
ATOM 1469 N N . TRP A 1 183 ? 25.359 2.035 -23.068 1.00 53.69 183 TRP A N 1
ATOM 1470 C CA . TRP A 1 183 ? 26.012 2.575 -24.245 1.00 53.69 183 TRP A CA 1
ATOM 1471 C C . TRP A 1 183 ? 26.841 1.477 -24.927 1.00 53.69 183 TRP A C 1
ATOM 1473 O O . TRP A 1 183 ? 27.638 0.804 -24.265 1.00 53.69 183 TRP A O 1
ATOM 1483 N N . PRO A 1 184 ? 26.674 1.256 -26.240 1.00 44.78 184 PRO A N 1
ATOM 1484 C CA . PRO A 1 184 ? 27.494 0.297 -26.954 1.00 44.78 184 PRO A CA 1
ATOM 1485 C C . PRO A 1 184 ? 28.936 0.814 -27.007 1.00 44.78 184 PRO A C 1
ATOM 1487 O O . PRO A 1 184 ? 29.271 1.693 -27.795 1.00 44.78 184 PRO A O 1
ATOM 1490 N N . PHE A 1 185 ? 29.823 0.209 -26.216 1.00 44.03 185 PHE A N 1
ATOM 1491 C CA . PHE A 1 185 ? 31.283 0.371 -26.315 1.00 44.03 185 PHE A CA 1
ATOM 1492 C C . PHE A 1 185 ? 31.862 -0.116 -27.668 1.00 44.03 185 PHE A C 1
ATOM 1494 O O . PHE A 1 185 ? 33.073 -0.155 -27.853 1.00 44.03 185 PHE A O 1
ATOM 1501 N N . THR A 1 186 ? 31.014 -0.520 -28.622 1.00 32.59 186 THR A N 1
ATOM 1502 C CA . THR A 1 186 ? 31.395 -1.159 -29.890 1.00 32.59 186 THR A CA 1
ATOM 1503 C C . THR A 1 186 ? 31.466 -0.216 -31.091 1.00 32.59 186 THR A C 1
ATOM 1505 O O . THR A 1 186 ? 31.842 -0.664 -32.171 1.00 32.59 186 THR A O 1
ATOM 1508 N N . THR A 1 187 ? 31.126 1.069 -30.962 1.00 36.50 187 THR A N 1
ATOM 1509 C CA . THR A 1 187 ? 31.429 2.053 -32.015 1.00 36.50 187 THR A CA 1
ATOM 1510 C C . THR A 1 187 ? 32.793 2.685 -31.746 1.00 36.50 187 THR A C 1
ATOM 1512 O O . THR A 1 187 ? 32.931 3.364 -30.728 1.00 36.50 187 THR A O 1
ATOM 1515 N N . PRO A 1 188 ? 33.792 2.515 -32.637 1.00 33.81 188 PRO A N 1
ATOM 1516 C CA . PRO A 1 188 ? 35.000 3.324 -32.583 1.00 33.81 188 PRO A CA 1
ATOM 1517 C C . PRO A 1 188 ? 34.589 4.797 -32.603 1.00 33.81 188 PRO A C 1
ATOM 1519 O O . PRO A 1 188 ? 33.780 5.197 -33.445 1.00 33.81 188 PRO A O 1
ATOM 1522 N N . LEU A 1 189 ? 35.132 5.587 -31.677 1.00 39.72 189 LEU A N 1
ATOM 1523 C CA . LEU A 1 189 ? 35.047 7.045 -31.674 1.00 39.72 189 LEU A CA 1
ATOM 1524 C C . LEU A 1 189 ? 35.698 7.584 -32.960 1.00 39.72 189 LEU A C 1
ATOM 1526 O O . LEU A 1 189 ? 36.856 7.988 -32.969 1.00 39.72 189 LEU A O 1
ATOM 1530 N N . ASN A 1 190 ? 34.961 7.589 -34.072 1.00 29.66 190 ASN A N 1
ATOM 1531 C CA . ASN A 1 190 ? 35.273 8.438 -35.216 1.00 29.66 190 ASN A CA 1
ATOM 1532 C C . ASN A 1 190 ? 34.871 9.867 -34.833 1.00 29.66 190 ASN A C 1
ATOM 1534 O O . ASN A 1 190 ? 33.794 10.361 -35.168 1.00 29.66 190 ASN A O 1
ATOM 1538 N N . LEU A 1 191 ? 35.751 10.494 -34.053 1.00 42.84 191 LEU A N 1
ATOM 1539 C CA . LEU A 1 191 ? 35.729 11.895 -33.652 1.00 42.84 191 LEU A CA 1
ATOM 1540 C C . LEU A 1 191 ? 35.991 12.780 -34.877 1.00 42.84 191 LEU A C 1
ATOM 1542 O O . LEU A 1 191 ? 37.080 13.303 -35.085 1.00 42.84 191 LEU A O 1
ATOM 1546 N N . SER A 1 192 ? 34.978 12.942 -35.722 1.00 28.75 192 SER A N 1
ATOM 1547 C CA . SER A 1 192 ? 34.936 14.029 -36.697 1.00 28.75 192 SER A CA 1
ATOM 1548 C C . SER A 1 192 ? 33.493 14.399 -37.020 1.00 28.75 192 SER A C 1
ATOM 1550 O O . SER A 1 192 ? 32.982 14.113 -38.100 1.00 28.75 192 SER A O 1
ATOM 1552 N N . SER A 1 193 ? 32.793 14.984 -36.055 1.00 28.28 193 SER A N 1
ATOM 1553 C CA . SER A 1 193 ? 31.756 16.001 -36.277 1.00 28.28 193 SER A CA 1
ATOM 1554 C C . SER A 1 193 ? 31.043 16.296 -34.965 1.00 28.28 193 SER A C 1
ATOM 1556 O O . SER A 1 193 ? 30.751 15.396 -34.184 1.00 28.28 193 SER A O 1
ATOM 1558 N N . ASN A 1 194 ? 30.746 17.578 -34.755 1.00 32.84 194 ASN A N 1
ATOM 1559 C CA . ASN A 1 194 ? 29.780 18.060 -33.778 1.00 32.84 194 ASN A CA 1
ATOM 1560 C C . ASN A 1 194 ? 28.419 17.387 -34.018 1.00 32.84 194 ASN A C 1
ATOM 1562 O O . ASN A 1 194 ? 27.559 17.932 -34.710 1.00 32.84 194 ASN A O 1
ATOM 1566 N N . LEU A 1 195 ? 28.213 16.199 -33.459 1.00 30.23 195 LEU A N 1
ATOM 1567 C CA . LEU A 1 195 ? 26.916 15.547 -33.408 1.00 30.23 195 LEU A CA 1
ATOM 1568 C C . LEU A 1 195 ? 26.185 16.056 -32.168 1.00 30.23 195 LEU A C 1
ATOM 1570 O O . LEU A 1 195 ? 26.090 15.385 -31.146 1.00 30.23 195 LEU A O 1
ATOM 1574 N N . ARG A 1 196 ? 25.586 17.246 -32.294 1.00 29.77 196 ARG A N 1
ATOM 1575 C CA . ARG A 1 196 ? 24.310 17.501 -31.617 1.00 29.77 196 ARG A CA 1
ATOM 1576 C C . ARG A 1 196 ? 23.277 16.590 -32.271 1.00 29.77 196 ARG A C 1
ATOM 1578 O O . ARG A 1 196 ? 22.552 17.005 -33.171 1.00 29.77 196 ARG A O 1
ATOM 1585 N N . SER A 1 197 ? 23.254 15.322 -31.873 1.00 30.50 197 SER A N 1
ATOM 1586 C CA . SER A 1 197 ? 22.115 14.466 -32.168 1.00 30.50 197 SER A CA 1
ATOM 1587 C C . SER A 1 197 ? 21.013 14.862 -31.195 1.00 30.50 197 SER A C 1
ATOM 1589 O O . SER A 1 197 ? 20.951 14.365 -30.069 1.00 30.50 197 SER A O 1
ATOM 1591 N N . ASP A 1 198 ? 20.151 15.785 -31.614 1.00 29.58 198 ASP A N 1
ATOM 1592 C CA . ASP A 1 198 ? 18.815 15.870 -31.045 1.00 29.58 198 ASP A CA 1
ATOM 1593 C C . ASP A 1 198 ? 18.190 14.479 -31.222 1.00 29.58 198 ASP A C 1
ATOM 1595 O O . ASP A 1 198 ? 17.915 14.052 -32.339 1.00 29.58 198 ASP A O 1
ATOM 1599 N N . THR A 1 199 ? 18.053 13.750 -30.112 1.00 34.78 199 THR A N 1
ATOM 1600 C CA . THR A 1 199 ? 17.633 12.341 -29.987 1.00 34.78 199 THR A CA 1
ATOM 1601 C C . THR A 1 199 ? 18.649 11.276 -30.435 1.00 34.78 199 THR A C 1
ATOM 1603 O O . THR A 1 199 ? 18.517 10.691 -31.508 1.00 34.78 199 THR A O 1
ATOM 1606 N N . PRO A 1 200 ? 19.575 10.848 -29.555 1.00 33.69 200 PRO A N 1
ATOM 1607 C CA . PRO A 1 200 ? 19.803 9.414 -29.464 1.00 33.69 200 PRO A CA 1
ATOM 1608 C C . PRO A 1 200 ? 18.496 8.820 -28.932 1.00 33.69 200 PRO A C 1
ATOM 1610 O O . PRO A 1 200 ? 17.952 9.307 -27.939 1.00 33.69 200 PRO A O 1
ATOM 1613 N N . GLY A 1 201 ? 17.943 7.816 -29.609 1.00 36.69 201 GLY A N 1
ATOM 1614 C CA . GLY A 1 201 ? 16.823 7.051 -29.073 1.00 36.69 201 GLY A CA 1
ATOM 1615 C C . GLY A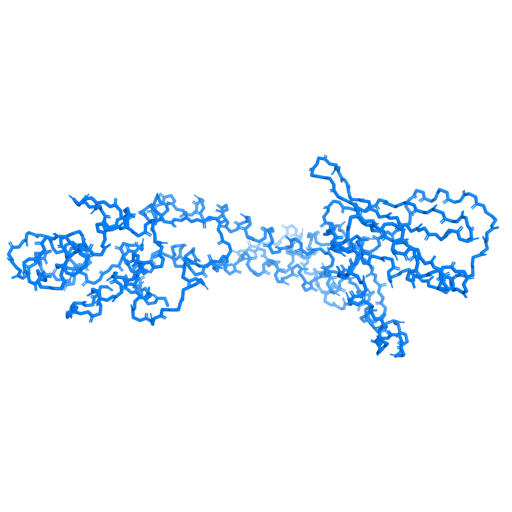 1 201 ? 17.236 6.472 -27.724 1.00 36.69 201 GLY A C 1
ATOM 1616 O O . GLY A 1 201 ? 17.914 5.452 -27.667 1.00 36.69 201 GLY A O 1
ATOM 1617 N N . VAL A 1 202 ? 16.894 7.155 -26.631 1.00 38.97 202 VAL A N 1
ATOM 1618 C CA . VAL A 1 202 ? 17.084 6.637 -25.281 1.00 38.97 202 VAL A CA 1
ATOM 1619 C C . VAL A 1 202 ? 16.021 5.566 -25.117 1.00 38.97 202 VAL A C 1
ATOM 1621 O O . VAL A 1 202 ? 14.887 5.842 -24.725 1.00 38.97 202 VAL A O 1
ATOM 1624 N N . TYR A 1 203 ? 16.359 4.345 -25.517 1.00 43.53 203 TYR A N 1
ATOM 1625 C CA . TYR A 1 203 ? 15.465 3.219 -25.356 1.00 43.53 203 TYR A CA 1
ATOM 1626 C C . TYR A 1 203 ? 15.495 2.780 -23.895 1.00 43.53 203 TYR A C 1
ATOM 1628 O O . TYR A 1 203 ? 16.533 2.422 -23.340 1.00 43.53 203 TYR A O 1
ATOM 1636 N N . PHE A 1 204 ? 14.338 2.822 -23.244 1.00 40.72 204 PHE A N 1
ATOM 1637 C CA . PHE A 1 204 ? 14.232 2.434 -21.844 1.00 40.72 204 PHE A CA 1
ATOM 1638 C C . PHE A 1 204 ? 14.126 0.919 -21.736 1.00 40.72 204 PHE A C 1
ATOM 1640 O O . PHE A 1 204 ? 13.277 0.299 -22.384 1.00 40.72 204 PHE A O 1
ATOM 1647 N N . LYS A 1 205 ? 14.931 0.308 -20.856 1.00 44.50 205 LYS A N 1
ATOM 1648 C CA . LYS A 1 205 ? 14.654 -1.070 -20.436 1.00 44.50 205 LYS A CA 1
ATOM 1649 C C . LYS A 1 205 ? 13.272 -1.103 -19.765 1.00 44.50 205 LYS A C 1
ATOM 1651 O O . LYS A 1 205 ? 12.941 -0.174 -19.024 1.00 44.50 205 LYS A O 1
ATOM 1656 N N . PRO A 1 206 ? 12.470 -2.168 -19.940 1.00 39.50 206 PRO A N 1
ATOM 1657 C CA . PRO A 1 206 ? 11.104 -2.238 -19.405 1.00 39.50 206 PRO A CA 1
ATOM 1658 C C . PRO A 1 206 ? 10.995 -1.962 -17.893 1.00 39.50 206 PRO A C 1
ATOM 1660 O O . PRO A 1 206 ? 9.980 -1.461 -17.416 1.00 39.50 206 PRO A O 1
ATOM 1663 N N . TRP A 1 207 ? 12.054 -2.256 -17.132 1.00 44.06 207 TRP A N 1
ATOM 1664 C CA . TRP A 1 207 ? 12.146 -2.013 -15.687 1.00 44.06 207 TRP A CA 1
ATOM 1665 C C . TRP A 1 207 ? 12.561 -0.584 -15.291 1.00 44.06 207 TRP A C 1
ATOM 1667 O O . TRP A 1 207 ? 12.333 -0.183 -14.151 1.00 44.06 207 TRP A O 1
ATOM 1677 N N . CYS A 1 208 ? 13.105 0.216 -16.213 1.00 42.66 208 CYS A N 1
ATOM 1678 C CA . CYS A 1 208 ? 13.416 1.637 -16.001 1.00 42.66 208 CYS A CA 1
ATOM 1679 C C . CYS A 1 208 ? 12.155 2.512 -15.867 1.00 42.66 208 CYS A C 1
ATOM 1681 O O . CYS A 1 208 ? 12.221 3.650 -15.409 1.00 42.66 208 CYS A O 1
ATOM 1683 N N . LEU A 1 209 ? 10.979 1.966 -16.190 1.00 49.62 209 LEU A N 1
ATOM 1684 C CA . LEU A 1 209 ? 9.669 2.564 -15.928 1.00 49.62 209 LEU A CA 1
ATOM 1685 C C . LEU A 1 209 ? 9.233 2.372 -14.460 1.00 49.62 209 LEU A C 1
ATOM 1687 O O . LEU A 1 209 ? 8.062 2.151 -14.172 1.00 49.62 209 LEU A O 1
ATOM 1691 N N . THR A 1 210 ? 10.163 2.445 -13.506 1.00 50.03 210 THR A N 1
ATOM 1692 C CA . THR A 1 210 ? 10.040 2.036 -12.087 1.00 50.03 210 THR A CA 1
ATOM 1693 C C . THR A 1 210 ? 8.937 2.744 -11.278 1.00 50.03 210 THR A C 1
ATOM 1695 O O . THR A 1 210 ? 8.735 2.431 -10.110 1.00 50.03 210 THR A O 1
ATOM 1698 N N . LYS A 1 211 ? 8.165 3.645 -11.892 1.00 63.22 211 LYS A N 1
ATOM 1699 C CA . LYS A 1 211 ? 7.014 4.342 -11.302 1.00 63.22 211 LYS A CA 1
ATOM 1700 C C . LYS A 1 211 ? 5.697 3.581 -11.371 1.00 63.22 211 LYS A C 1
ATOM 1702 O O . LYS A 1 211 ? 4.683 4.098 -10.909 1.00 63.22 211 LYS A O 1
ATOM 1707 N N . TRP A 1 212 ? 5.659 2.380 -11.947 1.00 70.06 212 TRP A N 1
ATOM 1708 C CA . TRP A 1 212 ? 4.406 1.631 -11.994 1.00 70.06 212 TRP A CA 1
ATOM 1709 C C . TRP A 1 212 ? 3.850 1.374 -10.584 1.00 70.06 212 TRP A C 1
ATOM 1711 O O . TRP A 1 212 ? 2.636 1.387 -10.408 1.00 70.06 212 TRP A O 1
ATOM 1721 N N . TRP A 1 213 ? 4.718 1.134 -9.588 1.00 73.75 213 TRP A N 1
ATOM 1722 C CA . TRP A 1 213 ? 4.282 0.917 -8.204 1.00 73.75 213 TRP A CA 1
ATOM 1723 C C . TRP A 1 213 ? 3.663 2.191 -7.630 1.00 73.75 213 TRP A C 1
ATOM 1725 O O . TRP A 1 213 ? 2.576 2.138 -7.066 1.00 73.75 213 TRP A O 1
ATOM 1735 N N . ASP A 1 214 ? 4.307 3.339 -7.853 1.00 78.88 214 ASP A N 1
ATOM 1736 C CA . ASP A 1 214 ? 3.795 4.642 -7.424 1.00 78.88 214 ASP A CA 1
ATOM 1737 C C . ASP A 1 214 ? 2.459 4.964 -8.097 1.00 78.88 214 ASP A C 1
ATOM 1739 O O . ASP A 1 214 ? 1.520 5.399 -7.438 1.00 78.88 214 ASP A O 1
ATOM 1743 N N . ARG A 1 215 ? 2.336 4.689 -9.401 1.00 81.25 215 ARG A N 1
ATOM 1744 C CA . ARG A 1 215 ? 1.080 4.847 -10.144 1.00 81.25 215 ARG A CA 1
ATOM 1745 C C . ARG A 1 215 ? -0.008 3.925 -9.600 1.00 81.25 215 ARG A C 1
ATOM 1747 O O . ARG A 1 215 ? -1.107 4.393 -9.337 1.00 81.25 215 ARG A O 1
ATOM 1754 N N . MET A 1 216 ? 0.302 2.646 -9.389 1.00 87.50 216 MET A N 1
ATOM 1755 C CA . MET A 1 216 ? -0.629 1.678 -8.804 1.00 87.50 216 MET A CA 1
ATOM 1756 C C . MET A 1 216 ? -1.092 2.129 -7.416 1.00 87.50 216 MET A C 1
ATOM 1758 O O . MET A 1 216 ? -2.262 1.988 -7.070 1.00 87.50 216 MET A O 1
ATOM 1762 N N . TRP A 1 217 ? -0.176 2.684 -6.623 1.00 89.69 217 TRP A N 1
ATOM 1763 C CA . TRP A 1 217 ? -0.473 3.191 -5.293 1.00 89.69 217 TRP A CA 1
ATOM 1764 C C . TRP A 1 217 ? -1.357 4.445 -5.330 1.00 89.69 217 TRP A C 1
ATOM 1766 O O . TRP A 1 217 ? -2.304 4.549 -4.550 1.00 89.69 217 TRP A O 1
ATOM 1776 N N . SER A 1 218 ? -1.110 5.361 -6.267 1.00 89.81 218 SER A N 1
ATOM 1777 C CA . SER A 1 218 ? -1.969 6.526 -6.509 1.00 89.81 218 SER A CA 1
ATOM 1778 C C . SER A 1 218 ? -3.370 6.118 -6.973 1.00 89.81 218 SER A C 1
ATOM 1780 O O . SER A 1 218 ? -4.353 6.567 -6.390 1.00 89.81 218 SER A O 1
ATOM 1782 N N . GLU A 1 219 ? -3.475 5.198 -7.938 1.00 91.38 219 GLU A N 1
ATOM 1783 C CA . GLU A 1 219 ? -4.762 4.648 -8.394 1.00 91.38 219 GLU A CA 1
ATOM 1784 C C . GLU A 1 219 ? -5.504 3.952 -7.240 1.00 91.38 219 GLU A C 1
ATOM 1786 O O . GLU A 1 219 ? -6.717 4.101 -7.090 1.00 91.38 219 GLU A O 1
ATOM 1791 N N . PHE A 1 220 ? -4.786 3.242 -6.364 1.00 93.88 220 PHE A N 1
ATOM 1792 C CA . PHE A 1 220 ? -5.372 2.645 -5.166 1.00 93.88 220 PHE A CA 1
ATOM 1793 C C . PHE A 1 220 ? -5.916 3.694 -4.189 1.00 93.88 220 PHE A C 1
ATOM 1795 O O . PHE A 1 220 ? -6.997 3.505 -3.628 1.00 93.88 220 PHE A O 1
ATOM 1802 N N . HIS A 1 221 ? -5.196 4.798 -3.982 1.00 93.62 221 HIS A N 1
ATOM 1803 C CA . HIS A 1 221 ? -5.664 5.894 -3.139 1.00 93.62 221 HIS A CA 1
ATOM 1804 C C . HIS A 1 221 ? -6.960 6.507 -3.687 1.00 93.62 221 HIS A C 1
ATOM 1806 O O . HIS A 1 221 ? -7.938 6.629 -2.949 1.00 93.62 221 HIS A O 1
ATOM 1812 N N . GLU A 1 222 ? -7.007 6.822 -4.979 1.00 93.19 222 GLU A N 1
ATOM 1813 C CA . GLU A 1 222 ? -8.199 7.364 -5.644 1.00 93.19 222 GLU A CA 1
ATOM 1814 C C . GLU A 1 222 ? -9.385 6.389 -5.588 1.00 93.19 222 GLU A C 1
ATOM 1816 O O . GLU A 1 222 ? -10.510 6.770 -5.238 1.00 93.19 222 GLU A O 1
ATOM 1821 N N . TRP A 1 223 ? -9.130 5.104 -5.843 1.00 93.38 223 TRP A N 1
ATOM 1822 C CA . TRP A 1 223 ? -10.121 4.040 -5.700 1.00 93.38 223 TRP A CA 1
ATOM 1823 C C . TRP A 1 223 ? -10.651 3.936 -4.266 1.00 93.38 223 TRP A C 1
ATOM 1825 O O . TRP A 1 223 ? -11.855 3.806 -4.038 1.00 93.38 223 TRP A O 1
ATOM 1835 N N . PHE A 1 224 ? -9.779 4.026 -3.261 1.00 92.81 224 PHE A N 1
ATOM 1836 C CA . PHE A 1 224 ? -10.208 3.996 -1.867 1.00 92.81 224 PHE A CA 1
ATOM 1837 C C . PHE A 1 224 ? -11.078 5.217 -1.543 1.00 92.81 224 PHE A C 1
ATOM 1839 O O . PHE A 1 224 ? -12.140 5.083 -0.938 1.00 92.81 224 PHE A O 1
ATOM 1846 N N . MET A 1 225 ? -10.685 6.412 -1.981 1.00 91.19 225 MET A N 1
ATOM 1847 C CA . MET A 1 225 ? -11.433 7.641 -1.700 1.00 91.19 225 MET A CA 1
ATOM 1848 C C . MET A 1 225 ? -12.820 7.664 -2.361 1.00 91.19 225 MET A C 1
ATOM 1850 O O . MET A 1 225 ? -13.756 8.210 -1.767 1.00 91.19 225 MET A O 1
ATOM 1854 N N . SER A 1 226 ? -12.970 7.034 -3.529 1.00 89.25 226 SER A N 1
ATOM 1855 C CA . SER A 1 226 ? -14.243 6.914 -4.258 1.00 89.25 226 SER A CA 1
ATOM 1856 C C . SER A 1 226 ? -15.124 5.748 -3.787 1.00 89.25 226 SER A C 1
ATOM 1858 O O . SER A 1 226 ? -16.340 5.895 -3.717 1.00 89.25 226 SER A O 1
ATOM 1860 N N . SER A 1 227 ? -14.547 4.612 -3.382 1.00 83.44 227 SER A N 1
ATOM 1861 C CA . SER A 1 227 ? -15.301 3.429 -2.918 1.00 83.44 227 SER A CA 1
ATOM 1862 C C . SER A 1 227 ? -15.943 3.580 -1.531 1.00 83.44 227 SER A C 1
ATOM 1864 O O . SER A 1 227 ? -16.809 2.790 -1.158 1.00 83.44 227 SER A O 1
ATOM 1866 N N . ASN A 1 228 ? -15.533 4.582 -0.749 1.00 70.88 228 ASN A N 1
ATOM 1867 C CA . ASN A 1 228 ? -15.986 4.791 0.631 1.00 70.88 228 ASN A CA 1
ATOM 1868 C C . ASN A 1 228 ? -17.308 5.567 0.779 1.00 70.88 228 ASN A C 1
ATOM 1870 O O . ASN A 1 228 ? -17.663 5.902 1.904 1.00 70.88 228 ASN A O 1
ATOM 1874 N N . ILE A 1 229 ? -18.027 5.885 -0.303 1.00 67.50 229 ILE A N 1
ATOM 1875 C CA . ILE A 1 229 ? -19.241 6.723 -0.219 1.00 67.50 229 ILE A CA 1
ATOM 1876 C C . ILE A 1 229 ? -20.300 6.085 0.708 1.00 67.50 229 ILE A C 1
ATOM 1878 O O . ILE A 1 229 ? -20.889 6.792 1.524 1.00 67.50 229 ILE A O 1
ATOM 1882 N N . ASP A 1 230 ? -20.422 4.750 0.708 1.00 72.25 230 ASP A N 1
ATOM 1883 C CA . ASP A 1 230 ? -21.461 4.041 1.476 1.00 72.25 230 ASP A CA 1
ATOM 1884 C C . ASP A 1 230 ? -20.943 3.203 2.663 1.00 72.25 230 ASP A C 1
ATOM 1886 O O . ASP A 1 230 ? -21.685 2.929 3.610 1.00 72.25 230 ASP A O 1
ATOM 1890 N N . LYS A 1 231 ? -19.681 2.744 2.639 1.00 83.19 231 LYS A N 1
ATOM 1891 C CA . LYS A 1 231 ? -19.117 1.805 3.633 1.00 83.19 231 LYS A CA 1
ATOM 1892 C C . LYS A 1 231 ? -17.665 2.141 3.964 1.00 83.19 231 LYS A C 1
ATOM 1894 O O . LYS A 1 231 ? -16.882 2.434 3.071 1.00 83.19 231 LYS A O 1
ATOM 1899 N N . GLY A 1 232 ? -17.294 2.017 5.243 1.00 87.88 232 GLY A N 1
ATOM 1900 C CA . GLY A 1 232 ? -15.916 2.243 5.708 1.00 87.88 232 GLY A CA 1
ATOM 1901 C C . GLY A 1 232 ? -15.605 3.670 6.178 1.00 87.88 232 GLY A C 1
ATOM 1902 O O . GLY A 1 232 ? -14.470 3.938 6.568 1.00 87.88 232 GLY A O 1
ATOM 1903 N N . ASN A 1 233 ? -16.606 4.561 6.234 1.00 91.12 233 ASN A N 1
ATOM 1904 C CA . ASN A 1 233 ? -16.456 5.960 6.670 1.00 91.12 233 ASN A CA 1
ATOM 1905 C C . ASN A 1 233 ? -15.775 6.116 8.037 1.00 91.12 233 ASN A C 1
ATOM 1907 O O . ASN A 1 233 ? -14.915 6.978 8.201 1.00 91.12 233 ASN A O 1
ATOM 1911 N N . TYR A 1 234 ? -16.100 5.246 8.999 1.00 92.19 234 TYR A N 1
ATOM 1912 C CA . TYR A 1 234 ? -15.434 5.228 10.304 1.00 92.19 234 TYR A CA 1
ATOM 1913 C C . TYR A 1 234 ? -13.913 5.059 10.169 1.00 92.19 234 TYR A C 1
ATOM 1915 O O . TYR A 1 234 ? -13.149 5.850 10.718 1.00 92.19 234 TYR A O 1
ATOM 1923 N N . TYR A 1 235 ? -13.467 4.074 9.390 1.00 94.62 235 TYR A N 1
ATOM 1924 C CA . TYR A 1 235 ? -12.045 3.824 9.182 1.00 94.62 235 TYR A CA 1
ATOM 1925 C C . TYR A 1 235 ? -11.377 4.947 8.378 1.00 94.62 235 TYR A C 1
ATOM 1927 O O . TYR A 1 235 ? -10.301 5.418 8.747 1.00 94.62 235 TYR A O 1
ATOM 1935 N N . ARG A 1 236 ? -12.032 5.418 7.308 1.00 93.19 236 ARG A N 1
ATOM 1936 C CA . ARG A 1 236 ? -11.541 6.519 6.469 1.00 93.19 236 ARG A CA 1
ATOM 1937 C C . ARG A 1 236 ? -11.250 7.774 7.288 1.00 93.19 236 ARG A C 1
ATOM 1939 O O . ARG A 1 236 ? -10.177 8.345 7.139 1.00 93.19 236 ARG A O 1
ATOM 1946 N N . ASN A 1 237 ? -12.187 8.178 8.142 1.00 92.69 237 ASN A N 1
ATOM 1947 C CA . ASN A 1 237 ? -12.103 9.447 8.863 1.00 92.69 237 ASN A CA 1
ATOM 1948 C C . ASN A 1 237 ? -11.100 9.414 10.022 1.00 92.69 237 ASN A C 1
ATOM 1950 O O . ASN A 1 237 ? -10.545 10.452 10.362 1.00 92.69 237 ASN A O 1
ATOM 1954 N N . ASN A 1 238 ? -10.872 8.243 10.626 1.00 94.06 238 ASN A N 1
ATOM 1955 C CA . ASN A 1 238 ? -10.051 8.135 11.834 1.00 94.06 238 ASN A CA 1
ATOM 1956 C C . ASN A 1 238 ? -8.646 7.567 11.588 1.00 94.06 238 ASN A C 1
ATOM 1958 O O . ASN A 1 238 ? -7.730 7.862 12.351 1.00 94.06 238 ASN A O 1
ATOM 1962 N N . PHE A 1 239 ? -8.461 6.715 10.572 1.00 94.88 239 PHE A N 1
ATOM 1963 C CA . PHE A 1 239 ? -7.307 5.806 10.537 1.00 94.88 239 PHE A CA 1
ATOM 1964 C C . PHE A 1 239 ? -6.621 5.646 9.187 1.00 94.88 239 PHE A C 1
ATOM 1966 O O . PHE A 1 239 ? -5.491 5.142 9.151 1.00 94.88 239 PHE A O 1
ATOM 1973 N N . TYR A 1 240 ? -7.285 6.003 8.089 1.00 93.88 240 TYR A N 1
ATOM 1974 C CA . TYR A 1 240 ? -6.700 5.841 6.769 1.00 93.88 240 TYR A CA 1
ATOM 1975 C C . TYR A 1 240 ? -5.507 6.781 6.575 1.00 93.88 240 TYR A C 1
ATOM 1977 O O . TYR A 1 240 ? -5.587 7.983 6.808 1.00 93.88 240 TYR A O 1
ATOM 1985 N N . ALA A 1 241 ? -4.405 6.211 6.091 1.00 92.25 241 ALA A N 1
ATOM 1986 C CA . ALA A 1 241 ? -3.207 6.942 5.715 1.00 92.25 241 ALA A CA 1
ATOM 1987 C C . ALA A 1 241 ? -2.737 6.469 4.337 1.00 92.25 241 ALA A C 1
ATOM 1989 O O . ALA A 1 241 ? -2.669 5.256 4.080 1.00 92.25 241 ALA A O 1
ATOM 1990 N N . ASN A 1 242 ? -2.391 7.427 3.473 1.00 92.75 242 ASN A N 1
ATOM 1991 C CA . ASN A 1 242 ? -1.849 7.174 2.140 1.00 92.75 242 ASN A CA 1
ATOM 1992 C C . ASN A 1 242 ? -0.368 6.755 2.224 1.00 92.75 242 ASN A C 1
ATOM 1994 O O . ASN A 1 242 ? 0.537 7.485 1.832 1.00 92.75 242 ASN A O 1
ATOM 1998 N N . THR A 1 243 ? -0.122 5.583 2.809 1.00 91.00 243 THR A N 1
ATOM 1999 C CA . THR A 1 243 ? 1.208 4.999 3.008 1.00 91.00 243 THR A CA 1
ATOM 2000 C C . THR A 1 243 ? 1.238 3.583 2.461 1.00 91.00 243 THR A C 1
ATOM 2002 O O . THR A 1 243 ? 0.353 2.795 2.777 1.00 91.00 243 THR A O 1
ATOM 2005 N N . SER A 1 244 ? 2.288 3.213 1.730 1.00 87.19 244 SER A N 1
ATOM 2006 C CA . SER A 1 244 ? 2.452 1.860 1.168 1.00 87.19 244 SER A CA 1
ATOM 2007 C C . SER A 1 244 ? 2.737 0.772 2.211 1.00 87.19 244 SER A C 1
ATOM 2009 O O . SER A 1 244 ? 2.723 -0.414 1.893 1.00 87.19 244 SER A O 1
ATOM 2011 N N . LYS A 1 245 ? 2.998 1.156 3.468 1.00 91.31 245 LYS A N 1
ATOM 2012 C CA . LYS A 1 245 ? 3.281 0.236 4.578 1.00 91.31 245 LYS A CA 1
ATOM 2013 C C . LYS A 1 245 ? 2.137 0.212 5.601 1.00 91.31 245 LYS A C 1
ATOM 2015 O O . LYS A 1 245 ? 1.598 1.283 5.911 1.00 91.31 245 LYS A O 1
ATOM 2020 N N . PRO A 1 246 ? 1.744 -0.972 6.116 1.00 92.69 246 PRO A N 1
ATOM 2021 C CA . PRO A 1 246 ? 0.757 -1.089 7.188 1.00 92.69 246 PRO A CA 1
ATOM 2022 C C . PRO A 1 246 ? 1.215 -0.375 8.461 1.00 92.69 246 PRO A C 1
ATOM 2024 O O . PRO A 1 246 ? 2.414 -0.286 8.724 1.00 92.69 246 PRO A O 1
ATOM 2027 N N . TRP A 1 247 ? 0.273 0.067 9.299 1.00 92.62 247 TRP A N 1
ATOM 2028 C CA . TRP A 1 247 ? 0.589 0.790 10.542 1.00 92.62 247 TRP A CA 1
ATOM 2029 C C . TRP A 1 247 ? 1.475 -0.023 11.501 1.00 92.62 247 TRP A C 1
ATOM 2031 O O . TRP A 1 247 ? 2.249 0.548 12.264 1.00 92.62 247 TRP A O 1
ATOM 2041 N N . PHE A 1 248 ? 1.401 -1.357 11.436 1.00 92.31 248 PHE A N 1
ATOM 2042 C CA . PHE A 1 248 ? 2.181 -2.262 12.277 1.00 92.31 248 PHE A CA 1
ATOM 2043 C C . PHE A 1 248 ? 3.537 -2.676 11.685 1.00 92.31 248 PHE A C 1
ATOM 2045 O O . PHE A 1 248 ? 4.255 -3.444 12.316 1.00 92.31 248 PHE A O 1
ATOM 2052 N N . SER A 1 249 ? 3.933 -2.177 10.506 1.00 92.12 249 SER A N 1
ATOM 2053 C CA . SER A 1 249 ? 5.134 -2.663 9.804 1.00 92.12 249 SER A CA 1
ATOM 2054 C C . SER A 1 249 ? 6.445 -2.427 10.561 1.00 92.12 249 SER A C 1
ATOM 2056 O O . SER A 1 249 ? 7.435 -3.096 10.289 1.00 92.12 249 SER A O 1
ATOM 2058 N N . LYS A 1 250 ? 6.480 -1.430 11.453 1.00 88.69 250 LYS A N 1
ATOM 2059 C CA . LYS A 1 250 ? 7.664 -1.061 12.247 1.00 88.69 250 LYS A CA 1
ATOM 2060 C C . LYS A 1 250 ? 7.667 -1.685 13.646 1.00 88.69 250 LYS A C 1
ATOM 2062 O O . LYS A 1 250 ? 8.600 -1.450 14.405 1.00 88.69 250 LYS A O 1
ATOM 2067 N N . PHE A 1 251 ? 6.632 -2.443 14.000 1.00 88.38 251 PHE A N 1
ATOM 2068 C CA . PHE A 1 251 ? 6.428 -2.944 15.354 1.00 88.38 251 PHE A CA 1
ATOM 2069 C C . PHE A 1 251 ? 6.501 -4.471 15.384 1.00 88.38 251 PHE A C 1
ATOM 2071 O O . PHE A 1 251 ? 5.881 -5.152 14.570 1.00 88.38 251 PHE A O 1
ATOM 2078 N N . SER A 1 252 ? 7.216 -5.019 16.367 1.00 89.25 252 SER A N 1
ATOM 2079 C CA . SER A 1 252 ? 7.194 -6.457 16.646 1.00 89.25 252 SER A CA 1
ATOM 2080 C C . SER A 1 252 ? 5.995 -6.776 17.538 1.00 89.25 252 SER A C 1
ATOM 2082 O O . SER A 1 252 ? 6.030 -6.558 18.749 1.00 89.25 252 SER A O 1
ATOM 2084 N N . LEU A 1 253 ? 4.894 -7.224 16.930 1.00 88.94 253 LEU A N 1
ATOM 2085 C CA . LEU A 1 253 ? 3.632 -7.503 17.618 1.00 88.94 253 LEU A CA 1
ATOM 2086 C C . LEU A 1 253 ? 3.200 -8.950 17.415 1.00 88.94 253 LEU A C 1
ATOM 2088 O O . LEU A 1 253 ? 3.341 -9.521 16.335 1.00 88.94 253 LEU A O 1
ATOM 2092 N N . ASN A 1 254 ? 2.572 -9.523 18.441 1.00 88.94 254 ASN A N 1
ATOM 2093 C CA . ASN A 1 254 ? 1.926 -10.818 18.294 1.00 88.94 254 ASN A CA 1
ATOM 2094 C C . ASN A 1 254 ? 0.648 -10.703 17.432 1.00 88.94 254 ASN A C 1
ATOM 2096 O O . ASN A 1 254 ? -0.015 -9.662 17.361 1.00 88.94 254 ASN A O 1
ATOM 2100 N N . ARG A 1 255 ? 0.263 -11.817 16.801 1.00 89.38 255 ARG A N 1
ATOM 2101 C CA . ARG A 1 255 ? -0.896 -11.881 15.894 1.00 89.38 255 ARG A CA 1
ATOM 2102 C C . ARG A 1 255 ? -2.221 -11.506 16.569 1.00 89.38 255 ARG A C 1
ATOM 2104 O O . ARG A 1 255 ? -3.098 -10.952 15.901 1.00 89.38 255 ARG A O 1
ATOM 2111 N N . ARG A 1 256 ? -2.381 -11.815 17.861 1.00 89.31 256 ARG A N 1
ATOM 2112 C CA . ARG A 1 256 ? -3.599 -11.519 18.632 1.00 89.31 256 ARG A CA 1
ATOM 2113 C C . ARG A 1 256 ? -3.788 -10.008 18.771 1.00 89.31 256 ARG A C 1
ATOM 2115 O O . ARG A 1 256 ? -4.855 -9.513 18.428 1.00 89.31 256 ARG A O 1
ATOM 2122 N N . SER A 1 257 ? -2.741 -9.288 19.167 1.00 91.06 257 SER A N 1
ATOM 2123 C CA . SER A 1 257 ? -2.734 -7.829 19.288 1.00 91.06 257 SER A CA 1
ATOM 2124 C C . SER A 1 257 ? -3.039 -7.141 17.965 1.00 91.06 257 SER A C 1
ATOM 2126 O O . SER A 1 257 ? -3.921 -6.289 17.914 1.00 91.06 257 SER A O 1
ATOM 2128 N N . VAL A 1 258 ? -2.370 -7.551 16.879 1.00 93.12 258 VAL A N 1
ATOM 2129 C CA . VAL A 1 258 ? -2.636 -7.001 15.537 1.00 93.12 258 VAL A CA 1
ATOM 2130 C C . VAL A 1 258 ? -4.097 -7.220 15.148 1.00 93.12 258 VAL A C 1
ATOM 2132 O O . VAL A 1 258 ? -4.742 -6.308 14.647 1.00 93.12 258 VAL A O 1
ATOM 2135 N N . THR A 1 259 ? -4.641 -8.411 15.416 1.00 93.25 259 THR A N 1
ATOM 2136 C CA . THR A 1 259 ? -6.040 -8.729 15.101 1.00 93.25 259 THR A CA 1
ATOM 2137 C C . THR A 1 259 ? -7.014 -7.845 15.876 1.00 93.25 259 THR A C 1
ATOM 2139 O O . THR A 1 259 ? -7.889 -7.245 15.258 1.00 93.25 259 THR A O 1
ATOM 2142 N N . SER A 1 260 ? -6.858 -7.721 17.195 1.00 93.81 260 SER A N 1
ATOM 2143 C CA . SER A 1 260 ? -7.768 -6.904 18.006 1.00 93.81 260 SER A CA 1
ATOM 2144 C C . SER A 1 260 ? -7.667 -5.415 17.685 1.00 93.81 260 SER A C 1
ATOM 2146 O O . SER A 1 260 ? -8.691 -4.743 17.598 1.00 93.81 260 SER A O 1
ATOM 2148 N N . ILE A 1 261 ? -6.465 -4.896 17.420 1.00 94.75 261 ILE A N 1
ATOM 2149 C CA . ILE A 1 261 ? -6.297 -3.492 17.021 1.00 94.75 261 ILE A CA 1
ATOM 2150 C C . ILE A 1 261 ? -6.903 -3.239 15.637 1.00 94.75 261 ILE A C 1
ATOM 2152 O O . ILE A 1 261 ? -7.618 -2.258 15.465 1.00 94.75 261 ILE A O 1
ATOM 2156 N N . ASN A 1 262 ? -6.697 -4.134 14.670 1.00 95.00 262 ASN A N 1
ATOM 2157 C CA . ASN A 1 262 ? -7.322 -4.022 13.351 1.00 95.00 262 ASN A CA 1
ATOM 2158 C C . ASN A 1 262 ? -8.856 -4.046 13.446 1.00 95.00 262 ASN A C 1
ATOM 2160 O O . ASN A 1 262 ? -9.533 -3.229 12.827 1.00 95.00 262 ASN A O 1
ATOM 2164 N N . ARG A 1 263 ? -9.425 -4.942 14.261 1.00 94.19 263 ARG A N 1
ATOM 2165 C CA . ARG A 1 263 ? -10.874 -5.004 14.510 1.00 94.19 263 ARG A CA 1
ATOM 2166 C C . ARG A 1 263 ? -11.414 -3.706 15.089 1.00 94.19 263 ARG A C 1
ATOM 2168 O O . ARG A 1 263 ? -12.390 -3.179 14.556 1.00 94.19 263 ARG A O 1
ATOM 2175 N N . LEU A 1 264 ? -10.734 -3.151 16.093 1.00 95.12 264 LEU A N 1
ATOM 2176 C CA . LEU A 1 264 ? -11.058 -1.838 16.646 1.00 95.12 264 LEU A CA 1
ATOM 2177 C C . LEU A 1 264 ? -10.978 -0.737 15.581 1.00 95.12 264 LEU A C 1
ATOM 2179 O O . LEU A 1 264 ? -11.947 -0.011 15.399 1.00 95.12 264 LEU A O 1
ATOM 2183 N N . ARG A 1 265 ? -9.881 -0.666 14.817 1.00 95.19 265 ARG A N 1
ATOM 2184 C CA . ARG A 1 265 ? -9.686 0.335 13.752 1.00 95.19 265 ARG A CA 1
ATOM 2185 C C . ARG A 1 265 ? -10.740 0.228 12.650 1.00 95.19 265 ARG A C 1
ATOM 2187 O O . ARG A 1 265 ? -11.208 1.235 12.136 1.00 95.19 265 ARG A O 1
ATOM 2194 N N . SER A 1 266 ? -11.170 -0.979 12.295 1.00 93.94 266 SER A N 1
ATOM 2195 C CA . SER A 1 266 ? -12.251 -1.155 11.319 1.00 93.94 266 SER A CA 1
ATOM 2196 C C . SER A 1 266 ? -13.640 -0.818 11.869 1.00 93.94 266 SER A C 1
ATOM 2198 O O . SER A 1 266 ? -14.551 -0.594 11.079 1.00 93.94 266 SER A O 1
ATOM 2200 N N . GLY A 1 267 ? -13.822 -0.795 13.193 1.00 92.62 267 GLY A N 1
ATOM 2201 C CA . GLY A 1 267 ? -15.136 -0.713 13.840 1.00 92.62 267 GLY A CA 1
ATOM 2202 C C . GLY A 1 267 ? -15.902 -2.046 13.871 1.00 92.62 267 GLY A C 1
ATOM 2203 O O . GLY A 1 267 ? -17.052 -2.086 14.301 1.00 92.62 267 GLY A O 1
ATOM 2204 N N . HIS A 1 268 ? -15.276 -3.147 13.438 1.00 92.19 268 HIS A N 1
ATOM 2205 C CA . HIS A 1 268 ? -15.846 -4.498 13.436 1.00 92.19 268 HIS A CA 1
ATOM 2206 C C . HIS A 1 268 ? -15.148 -5.369 14.487 1.00 92.19 268 HIS A C 1
ATOM 2208 O O . HIS A 1 268 ? -14.197 -6.094 14.185 1.00 92.19 268 HIS A O 1
ATOM 2214 N N . HIS A 1 269 ? -15.632 -5.299 15.724 1.00 93.12 269 HIS A N 1
ATOM 2215 C CA . HIS A 1 269 ? -15.075 -5.991 16.890 1.00 93.12 269 HIS A CA 1
ATOM 2216 C C . HIS A 1 269 ? -16.097 -6.936 17.542 1.00 93.12 269 HIS A C 1
ATOM 2218 O O . HIS A 1 269 ? -17.298 -6.834 17.303 1.00 93.12 269 HIS A O 1
ATOM 2224 N N . SER A 1 270 ? -15.645 -7.853 18.398 1.00 92.19 270 SER A N 1
ATOM 2225 C CA . SER A 1 270 ? -16.501 -8.856 19.062 1.00 92.19 270 SER A CA 1
ATOM 2226 C C . SER A 1 270 ? -17.072 -8.416 20.420 1.00 92.19 270 SER A C 1
ATOM 2228 O O . SER A 1 270 ? -17.175 -9.225 21.339 1.00 92.19 270 SER A O 1
ATOM 2230 N N . LEU A 1 271 ? -17.462 -7.142 20.547 1.00 94.75 271 LEU A N 1
ATOM 2231 C CA . LEU A 1 271 ? -18.158 -6.631 21.744 1.00 94.75 271 LEU A CA 1
ATOM 2232 C C . LEU A 1 271 ? -19.670 -6.551 21.508 1.00 94.75 271 LEU A C 1
ATOM 2234 O O . LEU A 1 271 ? -20.103 -6.418 20.360 1.00 94.75 271 LEU A O 1
ATOM 2238 N N . ASN A 1 272 ? -20.467 -6.587 22.575 1.00 95.12 272 ASN A N 1
ATOM 2239 C CA . ASN A 1 272 ? -21.920 -6.728 22.506 1.00 95.12 272 ASN A CA 1
ATOM 2240 C C . ASN A 1 272 ? -22.584 -5.596 21.721 1.00 95.12 272 ASN A C 1
ATOM 2242 O O . ASN A 1 272 ? -23.498 -5.884 20.960 1.00 95.12 272 ASN A O 1
ATOM 2246 N N . VAL A 1 273 ? -22.082 -4.355 21.773 1.00 94.81 273 VAL A N 1
ATOM 2247 C CA . VAL A 1 273 ? -22.631 -3.262 20.944 1.00 94.81 273 VAL A CA 1
ATOM 2248 C C . VAL A 1 273 ? -22.548 -3.559 19.438 1.00 94.81 273 VAL A C 1
ATOM 2250 O O . VAL A 1 273 ? -23.424 -3.168 18.671 1.00 94.81 273 VAL A O 1
ATOM 2253 N N . CYS A 1 274 ? -21.506 -4.266 18.990 1.00 93.06 274 CYS A N 1
ATOM 2254 C CA . CYS A 1 274 ? -21.322 -4.645 17.589 1.00 93.06 274 CYS A CA 1
ATOM 2255 C C . CYS A 1 274 ? -22.081 -5.943 17.278 1.00 93.06 274 CYS A C 1
ATOM 2257 O O . CYS A 1 274 ? -22.798 -6.025 16.285 1.00 93.06 274 CYS A O 1
ATOM 2259 N N . LEU A 1 275 ? -22.001 -6.935 18.170 1.00 93.44 275 LEU A N 1
ATOM 2260 C CA . LEU A 1 275 ? -22.707 -8.211 18.025 1.00 93.44 275 LEU A CA 1
ATOM 2261 C C . LEU A 1 275 ? -24.237 -8.041 18.024 1.00 93.44 275 LEU A C 1
ATOM 2263 O O . LEU A 1 275 ? -24.922 -8.755 17.297 1.00 93.44 275 LEU A O 1
ATOM 2267 N N . PHE A 1 276 ? -24.768 -7.086 18.793 1.00 95.38 276 PHE A N 1
ATOM 2268 C CA . PHE A 1 276 ? -26.192 -6.749 18.839 1.00 95.38 276 PHE A CA 1
ATOM 2269 C C . PHE A 1 276 ? -26.665 -6.154 17.510 1.00 95.38 276 PHE A C 1
ATOM 2271 O O . PHE A 1 276 ? -27.688 -6.579 16.982 1.00 95.38 276 PHE A O 1
ATOM 2278 N N . LYS A 1 277 ? -25.873 -5.258 16.896 1.00 91.81 277 LYS A N 1
ATOM 2279 C CA . LYS A 1 277 ? -26.151 -4.716 15.549 1.00 91.81 277 LYS A CA 1
ATOM 2280 C C . LYS A 1 277 ? -26.237 -5.808 14.479 1.00 91.81 277 LYS A C 1
ATOM 2282 O O . LYS A 1 277 ? -26.946 -5.635 13.494 1.00 91.81 277 LYS A O 1
ATOM 2287 N N . TYR A 1 278 ? -25.529 -6.921 14.672 1.00 90.69 278 TYR A N 1
ATOM 2288 C CA . TYR A 1 278 ? -25.579 -8.088 13.788 1.00 90.69 278 TYR A CA 1
ATOM 2289 C C . TYR A 1 278 ? -26.614 -9.144 14.203 1.00 90.69 278 TYR A C 1
ATOM 2291 O O . TYR A 1 278 ? -26.678 -10.195 13.572 1.00 90.69 278 TYR A O 1
ATOM 2299 N N . GLY A 1 279 ? -27.398 -8.909 15.260 1.00 92.50 279 GLY A N 1
ATOM 2300 C CA . GLY A 1 279 ? -28.399 -9.858 15.756 1.00 92.50 279 GLY A CA 1
ATOM 2301 C C . GLY A 1 279 ? -27.819 -11.139 16.369 1.00 92.50 279 GLY A C 1
ATOM 2302 O O . GLY A 1 279 ? -28.526 -12.135 16.480 1.00 92.50 279 GLY A O 1
ATOM 2303 N N . ILE A 1 280 ? -26.537 -11.142 16.754 1.00 93.00 280 ILE A N 1
ATOM 2304 C CA . ILE A 1 280 ? -25.858 -12.311 17.346 1.00 93.00 280 ILE A CA 1
ATOM 2305 C C . ILE A 1 280 ? -26.175 -12.433 18.843 1.00 93.00 280 ILE A C 1
ATOM 2307 O O . ILE A 1 280 ? -26.258 -13.536 19.380 1.00 93.00 280 ILE A O 1
ATOM 2311 N N . VAL A 1 281 ? -26.348 -11.299 19.524 1.00 94.94 281 VAL A N 1
ATOM 2312 C CA . VAL A 1 281 ? -26.725 -11.226 20.943 1.00 94.94 281 VAL A CA 1
ATOM 2313 C C . VAL A 1 281 ? -28.020 -10.435 21.099 1.00 94.94 281 VAL A C 1
ATOM 2315 O O . VAL A 1 281 ? -28.352 -9.617 20.247 1.00 94.94 281 VAL A O 1
ATOM 2318 N N . GLN A 1 282 ? -28.741 -10.670 22.197 1.00 95.19 282 GLN A N 1
ATOM 2319 C CA . GLN A 1 282 ? -30.049 -10.054 22.466 1.00 95.19 282 GLN A CA 1
ATOM 2320 C C . GLN A 1 282 ? -29.961 -8.656 23.098 1.00 95.19 282 GLN A C 1
ATOM 2322 O O . GLN A 1 282 ? -30.959 -7.945 23.147 1.00 95.19 282 GLN A O 1
ATOM 2327 N N . SER A 1 283 ? -28.789 -8.259 23.604 1.00 96.38 283 SER A N 1
ATOM 2328 C CA . SER A 1 283 ? -28.578 -6.959 24.246 1.00 96.38 283 SER A CA 1
ATOM 2329 C C . SER A 1 283 ? -27.154 -6.442 23.995 1.00 96.38 283 SER A C 1
ATOM 2331 O O . SER A 1 283 ? -26.222 -7.254 23.975 1.00 96.38 283 SER A O 1
ATOM 2333 N N . PRO A 1 284 ? -26.960 -5.118 23.825 1.00 96.88 284 PRO A N 1
ATOM 2334 C CA . PRO A 1 284 ? -25.639 -4.501 23.735 1.00 96.88 284 PRO A CA 1
ATOM 2335 C C . PRO A 1 284 ? -24.931 -4.364 25.095 1.00 96.88 284 PRO A C 1
ATOM 2337 O O . PRO A 1 284 ? -23.749 -4.020 25.115 1.00 96.88 284 PRO A O 1
ATOM 2340 N N . SER A 1 285 ? -25.608 -4.645 26.212 1.00 96.94 285 SER A N 1
ATOM 2341 C CA . SER A 1 285 ? -25.120 -4.355 27.565 1.00 96.94 285 SER A CA 1
ATOM 2342 C C . SER A 1 285 ? -23.898 -5.158 27.988 1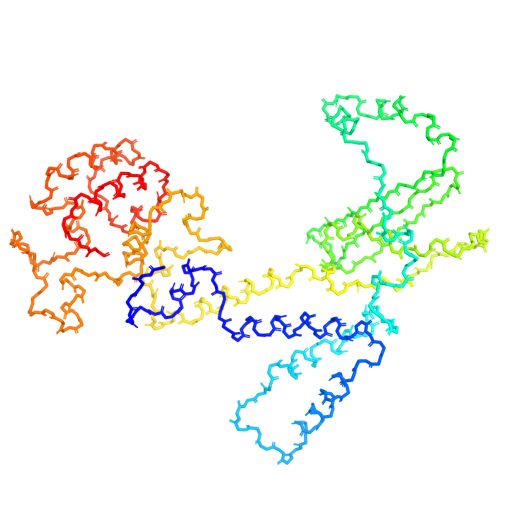.00 96.94 285 SER A C 1
ATOM 2344 O O . SER A 1 285 ? -23.672 -6.291 27.552 1.00 96.94 285 SER A O 1
ATOM 2346 N N . CYS A 1 286 ? -23.097 -4.558 28.867 1.00 95.88 286 CYS A N 1
ATOM 2347 C CA . CYS A 1 286 ? -21.939 -5.200 29.471 1.00 95.88 286 CYS A CA 1
ATOM 2348 C C . CYS A 1 286 ? -22.337 -5.967 30.738 1.00 95.88 286 CYS A C 1
ATOM 2350 O O . CYS A 1 286 ? -23.221 -5.561 31.490 1.00 95.88 286 CYS A O 1
ATOM 2352 N N . ASN A 1 287 ? -21.603 -7.036 31.047 1.00 93.50 287 ASN A N 1
ATOM 2353 C CA . ASN A 1 287 ? -21.797 -7.819 32.272 1.00 93.50 287 ASN A CA 1
ATOM 2354 C C . ASN A 1 287 ? -21.511 -7.028 33.560 1.00 93.50 287 ASN A C 1
ATOM 2356 O O . ASN A 1 287 ? -21.861 -7.486 34.643 1.00 93.50 287 ASN A O 1
ATOM 2360 N N . CYS A 1 288 ? -20.864 -5.865 33.462 1.00 94.12 288 CYS A N 1
ATOM 2361 C CA . CYS A 1 288 ? -20.667 -4.970 34.598 1.00 94.12 288 CYS A CA 1
ATOM 2362 C C . CYS A 1 288 ? -21.919 -4.140 34.944 1.00 94.12 288 CYS A C 1
ATOM 2364 O O . CYS A 1 288 ? -21.887 -3.398 35.921 1.00 94.12 288 CYS A O 1
ATOM 2366 N N . GLY A 1 289 ? -22.987 -4.228 34.140 1.00 93.25 289 GLY A N 1
ATOM 2367 C CA . GLY A 1 289 ? -24.228 -3.463 34.303 1.00 93.25 289 GLY A CA 1
ATOM 2368 C C . GLY A 1 289 ? -24.327 -2.197 33.445 1.00 93.25 289 GLY A C 1
ATOM 2369 O O . GLY A 1 289 ? -25.341 -1.510 33.516 1.00 93.25 289 GLY A O 1
ATOM 2370 N N . ASP A 1 290 ? -23.312 -1.886 32.634 1.00 95.88 290 ASP A N 1
ATOM 2371 C CA . ASP A 1 290 ? -23.365 -0.766 31.686 1.00 95.88 290 ASP A CA 1
ATOM 2372 C C . ASP A 1 290 ? -24.292 -1.083 30.503 1.00 95.88 290 ASP A C 1
ATOM 2374 O O . ASP A 1 290 ? -24.367 -2.231 30.050 1.00 95.88 290 ASP A O 1
ATOM 2378 N N . ALA A 1 291 ? -24.984 -0.060 30.000 1.00 94.38 291 ALA A N 1
ATOM 2379 C CA . ALA A 1 291 ? -25.941 -0.182 28.909 1.00 94.38 291 ALA A CA 1
ATOM 2380 C C . ALA A 1 291 ? -25.294 -0.662 27.602 1.00 94.38 291 ALA A C 1
ATOM 2382 O O . ALA A 1 291 ? -25.936 -1.437 26.892 1.00 94.38 291 ALA A O 1
ATOM 2383 N N . ASP A 1 292 ? -24.036 -0.282 27.337 1.00 94.56 292 ASP A N 1
ATOM 2384 C CA . ASP A 1 292 ? -23.327 -0.579 26.092 1.00 94.56 292 ASP A CA 1
ATOM 2385 C C . ASP A 1 292 ? -21.902 -1.108 26.340 1.00 94.56 292 ASP A C 1
ATOM 2387 O O . ASP A 1 292 ? -20.991 -0.392 26.761 1.00 94.56 292 ASP A O 1
ATOM 2391 N N . GLU A 1 293 ? -21.638 -2.359 25.951 1.00 95.00 293 GLU A N 1
ATOM 2392 C CA . GLU A 1 293 ? -20.282 -2.912 25.887 1.00 95.00 293 GLU A CA 1
ATOM 2393 C C . GLU A 1 293 ? -19.531 -2.349 24.663 1.00 95.00 293 GLU A C 1
ATOM 2395 O O . GLU A 1 293 ? -19.338 -3.021 23.646 1.00 95.00 293 GLU A O 1
ATOM 2400 N N . SER A 1 294 ? -19.127 -1.083 24.739 1.00 94.88 294 SER A N 1
ATOM 2401 C CA . SER A 1 294 ? -18.365 -0.389 23.696 1.00 94.88 294 SER A CA 1
ATOM 2402 C C . SER A 1 294 ? -16.846 -0.480 23.912 1.00 94.88 294 SER A C 1
ATOM 2404 O O . SER A 1 294 ? -16.392 -0.717 25.034 1.00 94.88 294 SER A O 1
ATOM 2406 N N . PRO A 1 295 ? -16.015 -0.250 22.875 1.00 94.75 295 PRO A N 1
ATOM 2407 C CA . PRO A 1 295 ? -14.569 -0.146 23.054 1.00 94.75 295 PRO A CA 1
ATOM 2408 C C . PRO A 1 295 ? -14.170 0.910 24.091 1.00 94.75 295 PRO A C 1
ATOM 2410 O O . PRO A 1 295 ? -13.328 0.633 24.940 1.00 94.75 295 PRO A O 1
ATOM 2413 N N . ASN A 1 296 ? -14.804 2.089 24.067 1.00 94.25 296 ASN A N 1
ATOM 2414 C CA . ASN A 1 296 ? -14.554 3.149 25.049 1.00 94.25 296 ASN A CA 1
ATOM 2415 C C . ASN A 1 296 ? -14.898 2.685 26.471 1.00 94.25 296 ASN A C 1
ATOM 2417 O O . ASN A 1 296 ? -14.100 2.882 27.386 1.00 94.25 296 ASN A O 1
ATOM 2421 N N . HIS A 1 297 ? -16.025 1.987 26.641 1.00 94.44 297 HIS A N 1
ATOM 2422 C CA . HIS A 1 297 ? -16.398 1.399 27.922 1.00 94.44 297 HIS A CA 1
ATOM 2423 C C . HIS A 1 297 ? -15.344 0.382 28.396 1.00 94.44 297 HIS A C 1
ATOM 2425 O O . HIS A 1 297 ? -14.799 0.501 29.493 1.00 94.44 297 HIS A O 1
ATOM 2431 N N . ILE A 1 298 ? -14.965 -0.581 27.550 1.00 93.75 298 ILE A N 1
ATOM 2432 C CA . ILE A 1 298 ? -13.971 -1.608 27.897 1.00 93.75 298 ILE A CA 1
ATOM 2433 C C . ILE A 1 298 ? -12.612 -0.984 28.246 1.00 93.75 298 ILE A C 1
ATOM 2435 O O . ILE A 1 298 ? -12.024 -1.359 29.264 1.00 93.75 298 ILE A O 1
ATOM 2439 N N . LEU A 1 299 ? -12.126 -0.016 27.459 1.00 92.12 299 LEU A N 1
ATOM 2440 C CA . LEU A 1 299 ? -10.798 0.595 27.614 1.00 92.12 299 LEU A CA 1
ATOM 2441 C C . LEU A 1 299 ? -10.718 1.699 28.670 1.00 92.12 299 LEU A C 1
ATOM 2443 O O . LEU A 1 299 ? -9.635 1.871 29.239 1.00 92.12 299 LEU A O 1
ATOM 2447 N N . PHE A 1 300 ? -11.826 2.350 29.050 1.00 92.25 300 PHE A N 1
ATOM 2448 C CA . PHE A 1 300 ? -11.779 3.452 30.023 1.00 92.25 300 PHE A CA 1
ATOM 2449 C C . PHE A 1 300 ? -12.749 3.385 31.217 1.00 92.25 300 PHE A C 1
ATOM 2451 O O . PHE A 1 300 ? -12.500 4.102 32.179 1.00 92.25 300 PHE A O 1
ATOM 2458 N N . GLN A 1 301 ? -13.801 2.554 31.218 1.00 93.00 301 GLN A N 1
ATOM 2459 C CA . GLN A 1 301 ? -14.896 2.669 32.211 1.00 93.00 301 GLN A CA 1
ATOM 2460 C C . GLN A 1 301 ? -15.326 1.354 32.891 1.00 93.00 301 GLN A C 1
ATOM 2462 O O . GLN A 1 301 ? -15.849 1.380 33.998 1.00 93.00 301 GLN A O 1
ATOM 2467 N N . CYS A 1 302 ? -15.124 0.199 32.254 1.00 94.19 302 CYS A N 1
ATOM 2468 C CA . CYS A 1 302 ? -15.627 -1.093 32.727 1.00 94.19 302 CYS A CA 1
ATOM 2469 C C . CYS A 1 302 ? -15.013 -1.539 34.068 1.00 94.19 302 CYS A C 1
ATOM 2471 O O . CYS A 1 302 ? -13.832 -1.896 34.123 1.00 94.19 302 CYS A O 1
ATOM 2473 N N . SER A 1 303 ? -15.828 -1.638 35.117 1.00 94.88 303 SER A N 1
ATOM 2474 C CA . SER A 1 303 ? -15.369 -2.034 36.459 1.00 94.88 303 SER A CA 1
ATOM 2475 C C . SER A 1 303 ? -14.772 -3.447 36.531 1.00 94.88 303 SER A C 1
ATOM 2477 O O . SER A 1 303 ? -13.955 -3.752 37.396 1.00 94.88 303 SER A O 1
ATOM 2479 N N . LEU A 1 304 ? -15.099 -4.326 35.574 1.00 93.81 304 LEU A N 1
ATOM 2480 C CA . LEU A 1 304 ? -14.527 -5.678 35.493 1.00 93.81 304 LEU A CA 1
ATOM 2481 C C . LEU A 1 304 ? -13.028 -5.693 35.162 1.00 93.81 304 LEU A C 1
ATOM 2483 O O . LEU A 1 304 ? -12.382 -6.731 35.320 1.00 93.81 304 LEU A O 1
ATOM 2487 N N . TYR A 1 305 ? -12.482 -4.577 34.671 1.00 93.75 305 TYR A N 1
ATOM 2488 C CA . TYR A 1 305 ? -11.099 -4.484 34.206 1.00 93.75 305 TYR A CA 1
ATOM 2489 C C . TYR A 1 305 ? -10.279 -3.415 34.934 1.00 93.75 305 TYR A C 1
ATOM 2491 O O . TYR A 1 305 ? -9.225 -3.028 34.433 1.00 93.75 305 TYR A O 1
ATOM 2499 N N . ASP A 1 306 ? -10.716 -2.941 36.104 1.00 92.69 306 ASP A N 1
ATOM 2500 C CA . ASP A 1 306 ? -10.039 -1.858 36.834 1.00 92.69 306 ASP A CA 1
ATOM 2501 C C . ASP A 1 306 ? -8.589 -2.197 37.202 1.00 92.69 306 ASP A C 1
ATOM 2503 O O . ASP A 1 306 ? -7.692 -1.374 37.011 1.00 92.69 306 ASP A O 1
ATOM 2507 N N . CYS A 1 307 ? -8.318 -3.435 37.632 1.00 91.00 307 CYS A N 1
ATOM 2508 C CA . CYS A 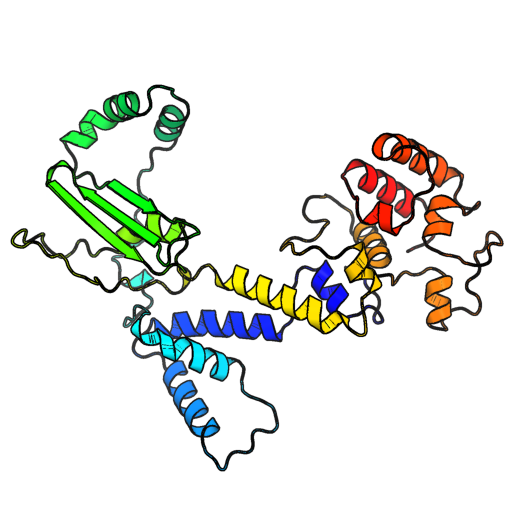1 307 ? -6.957 -3.879 37.946 1.00 91.00 307 CYS A CA 1
ATOM 2509 C C . CYS A 1 307 ? -6.036 -3.838 36.716 1.00 91.00 307 CYS A C 1
ATOM 2511 O O . CYS A 1 307 ? -4.899 -3.375 36.796 1.00 91.00 307 CYS A O 1
ATOM 2513 N N . GLN A 1 308 ? -6.520 -4.308 35.564 1.00 92.44 308 GLN A N 1
ATOM 2514 C CA . GLN A 1 308 ? -5.785 -4.286 34.299 1.00 92.44 308 GLN A CA 1
ATOM 2515 C C . GLN A 1 308 ? -5.625 -2.849 33.777 1.00 92.44 308 GLN A C 1
ATOM 2517 O O . GLN A 1 308 ? -4.586 -2.505 33.207 1.00 92.44 308 GLN A O 1
ATOM 2522 N N . ARG A 1 309 ? -6.650 -2.012 33.975 1.00 92.56 309 ARG A N 1
ATOM 2523 C CA . ARG A 1 309 ? -6.725 -0.621 33.522 1.00 92.56 309 ARG A CA 1
ATOM 2524 C C . ARG A 1 309 ? -5.786 0.290 34.305 1.00 92.56 309 ARG A C 1
ATOM 2526 O O . ARG A 1 309 ? -5.204 1.181 33.699 1.00 92.56 309 ARG A O 1
ATOM 2533 N N . ALA A 1 310 ? -5.593 0.070 35.604 1.00 91.00 310 ALA A N 1
ATOM 2534 C CA . ALA A 1 310 ? -4.737 0.916 36.440 1.00 91.00 310 ALA A CA 1
ATOM 2535 C C . ALA A 1 310 ? -3.312 1.052 35.868 1.00 91.00 310 ALA A C 1
ATOM 2537 O O . ALA A 1 310 ? -2.800 2.160 35.708 1.00 91.00 310 ALA A O 1
ATOM 2538 N N . GLU A 1 311 ? -2.706 -0.069 35.473 1.00 87.88 311 GLU A N 1
ATOM 2539 C CA . GLU A 1 311 ? -1.393 -0.087 34.817 1.00 87.88 311 GLU A CA 1
ATOM 2540 C C . GLU A 1 311 ? -1.436 0.569 33.427 1.00 87.88 311 GLU A C 1
ATOM 2542 O O . GLU A 1 311 ? -0.555 1.354 33.072 1.00 87.88 311 GLU A O 1
ATOM 2547 N N . PHE A 1 312 ? -2.476 0.276 32.642 1.00 90.75 312 PHE A N 1
ATOM 2548 C CA . PHE A 1 312 ? -2.671 0.856 31.313 1.00 90.75 312 PHE A CA 1
ATOM 2549 C C . PHE A 1 312 ? -2.748 2.391 31.361 1.00 90.75 312 PHE A C 1
ATOM 2551 O O . PHE A 1 312 ? -2.015 3.058 30.633 1.00 90.75 312 PHE A O 1
ATOM 2558 N N . ILE A 1 313 ? -3.561 2.956 32.258 1.00 90.44 313 ILE A N 1
ATOM 2559 C CA . ILE A 1 313 ? -3.765 4.404 32.414 1.00 90.44 313 ILE A CA 1
ATOM 2560 C C . ILE A 1 313 ? -2.515 5.086 32.958 1.00 90.44 313 ILE A C 1
ATOM 2562 O O . ILE A 1 313 ? -2.165 6.168 32.487 1.00 90.44 313 ILE A O 1
ATOM 2566 N N . LYS A 1 314 ? -1.800 4.450 33.896 1.00 89.12 314 LYS A N 1
ATOM 2567 C CA . LYS A 1 314 ? -0.530 4.972 34.413 1.00 89.12 314 LYS A CA 1
ATOM 2568 C C . LYS A 1 314 ? 0.476 5.192 33.285 1.00 89.12 314 LYS A C 1
ATOM 2570 O O . LYS A 1 314 ? 1.034 6.279 33.175 1.00 89.12 314 LYS A O 1
ATOM 2575 N N . VAL A 1 315 ? 0.679 4.189 32.428 1.00 88.19 315 VAL A N 1
ATOM 2576 C CA . VAL A 1 315 ? 1.596 4.310 31.284 1.00 88.19 315 VAL A CA 1
ATOM 2577 C C . VAL A 1 315 ? 1.051 5.288 30.247 1.00 88.19 315 VAL A C 1
ATOM 2579 O O . VAL A 1 315 ? 1.803 6.109 29.729 1.00 88.19 315 VAL A O 1
ATOM 2582 N N . LEU A 1 316 ? -0.252 5.253 29.965 1.00 89.62 316 LEU A N 1
ATOM 2583 C CA . LEU A 1 316 ? -0.866 6.146 28.985 1.00 89.62 316 LEU A CA 1
ATOM 2584 C C . LEU A 1 316 ? -0.728 7.624 29.375 1.00 89.62 316 LEU A C 1
ATOM 2586 O O . LEU A 1 316 ? -0.448 8.455 28.515 1.00 89.62 316 LEU A O 1
ATOM 2590 N N . THR A 1 317 ? -0.841 7.934 30.669 1.00 89.44 317 THR A N 1
ATOM 2591 C CA . THR A 1 317 ? -0.702 9.298 31.199 1.00 89.44 317 THR A CA 1
ATOM 2592 C C . THR A 1 317 ? 0.700 9.864 30.972 1.00 89.44 317 THR A C 1
ATOM 2594 O O . THR A 1 317 ? 0.834 11.054 30.711 1.00 89.44 317 THR A O 1
ATOM 2597 N N . ILE A 1 318 ? 1.740 9.020 30.988 1.00 88.50 318 ILE A N 1
ATOM 2598 C CA . ILE A 1 318 ? 3.123 9.432 30.685 1.00 88.50 318 ILE A CA 1
ATOM 2599 C C . ILE A 1 318 ? 3.258 9.885 29.224 1.00 88.50 318 ILE A C 1
ATOM 2601 O O . ILE A 1 318 ? 3.988 10.830 28.943 1.00 88.50 318 ILE A O 1
ATOM 2605 N N . PHE A 1 319 ? 2.567 9.216 28.295 1.00 87.56 319 PHE A N 1
ATOM 2606 C CA . PHE A 1 319 ? 2.704 9.484 26.860 1.00 87.56 319 PHE A CA 1
ATOM 2607 C C . PHE A 1 319 ? 1.742 10.543 26.323 1.00 87.56 319 PHE A C 1
ATOM 2609 O O . PHE A 1 319 ? 2.111 11.261 25.399 1.00 87.56 319 PHE A O 1
ATOM 2616 N N . LEU A 1 320 ? 0.514 10.610 26.842 1.00 87.31 320 LEU A N 1
ATOM 2617 C CA . LEU A 1 320 ? -0.541 11.472 26.297 1.00 87.31 320 LEU A CA 1
ATOM 2618 C C . LEU A 1 320 ? -1.035 12.543 27.282 1.00 87.31 320 LEU A C 1
ATOM 2620 O O . LEU A 1 320 ? -1.649 13.509 26.844 1.00 87.31 320 LEU A O 1
ATOM 2624 N N . GLY A 1 321 ? -0.760 12.411 28.584 1.00 85.00 321 GLY A N 1
ATOM 2625 C CA . GLY A 1 321 ? -1.345 13.252 29.636 1.00 85.00 321 GLY A CA 1
ATOM 2626 C C . GLY A 1 321 ? -2.649 12.682 30.212 1.00 85.00 321 GLY A C 1
ATOM 2627 O O . GLY A 1 321 ? -2.968 11.504 30.022 1.00 85.00 321 GLY A O 1
ATOM 2628 N N . HIS A 1 322 ? -3.424 13.502 30.925 1.00 80.38 322 HIS A N 1
ATOM 2629 C CA . HIS A 1 322 ? -4.613 13.047 31.659 1.00 80.38 322 HIS A CA 1
ATOM 2630 C C . HIS A 1 322 ? -5.805 12.643 30.764 1.00 80.38 322 HIS A C 1
ATOM 2632 O O . HIS A 1 322 ? -6.107 13.270 29.757 1.00 80.38 322 HIS A O 1
ATOM 2638 N N . THR A 1 323 ? -6.493 11.579 31.181 1.00 70.12 323 THR A N 1
ATOM 2639 C CA . THR A 1 323 ? -7.642 10.902 30.542 1.00 70.12 323 THR A CA 1
ATOM 2640 C C . THR A 1 323 ? -8.994 11.591 30.807 1.00 70.12 323 THR A C 1
ATOM 2642 O O . THR A 1 323 ? -9.076 12.345 31.778 1.00 70.12 323 THR A O 1
ATOM 2645 N N . PRO A 1 324 ? -10.084 11.270 30.063 1.00 72.06 324 PRO A N 1
ATOM 2646 C CA . PRO A 1 324 ? -10.238 10.184 29.079 1.00 72.06 324 PRO A CA 1
ATOM 2647 C C . PRO A 1 324 ? -9.994 10.578 27.617 1.00 72.06 324 PRO A C 1
ATOM 2649 O O . PRO A 1 324 ? -10.350 11.664 27.174 1.00 72.06 324 PRO A O 1
ATOM 2652 N N . TYR A 1 325 ? -9.439 9.629 26.859 1.00 85.94 325 TYR A N 1
ATOM 2653 C CA . TYR A 1 325 ? -9.317 9.692 25.402 1.00 85.94 325 TYR A CA 1
ATOM 2654 C C . TYR A 1 325 ? -10.390 8.824 24.757 1.00 85.94 325 TYR A C 1
ATOM 2656 O O . TYR A 1 325 ? -10.820 7.835 25.347 1.00 85.94 325 TYR A O 1
ATOM 2664 N N . SER A 1 326 ? -10.775 9.141 23.523 1.00 90.69 326 SER A N 1
ATOM 2665 C CA . SER A 1 326 ? -11.518 8.180 22.715 1.00 90.69 326 SER A CA 1
ATOM 2666 C C . SER A 1 326 ? -10.591 7.067 22.218 1.00 90.69 326 SER A C 1
ATOM 2668 O O . SER A 1 326 ? -9.385 7.268 22.024 1.00 90.69 326 SER A O 1
ATOM 2670 N N . VAL A 1 327 ? -11.149 5.881 21.981 1.00 92.75 327 VAL A N 1
ATOM 2671 C CA . VAL A 1 327 ? -10.431 4.776 21.326 1.00 92.75 327 VAL A CA 1
ATOM 2672 C C . VAL A 1 327 ? -9.915 5.204 19.951 1.00 92.75 327 VAL A C 1
ATOM 2674 O O . VAL A 1 327 ? -8.803 4.842 19.578 1.00 92.75 327 VAL A O 1
ATOM 2677 N N . GLU A 1 328 ? -10.665 6.029 19.226 1.00 94.69 328 GLU A N 1
ATOM 2678 C CA . GLU A 1 328 ? -10.262 6.596 17.941 1.00 94.69 328 GLU A CA 1
ATOM 2679 C C . GLU A 1 328 ? -8.982 7.424 18.069 1.00 94.69 328 GLU A C 1
ATOM 2681 O O . GLU A 1 328 ? -8.018 7.190 17.342 1.00 94.69 328 GLU A O 1
ATOM 2686 N N . PHE A 1 329 ? -8.933 8.337 19.043 1.00 92.81 329 PHE A N 1
ATOM 2687 C CA . PHE A 1 329 ? -7.753 9.159 19.293 1.00 92.81 329 PHE A CA 1
ATOM 2688 C C . PHE A 1 329 ? -6.540 8.302 19.671 1.00 92.81 329 PHE A C 1
ATOM 2690 O O . PHE A 1 329 ? -5.445 8.503 19.140 1.00 92.81 329 PHE A O 1
ATOM 2697 N N . LEU A 1 330 ? -6.741 7.310 20.542 1.00 93.25 330 LEU A N 1
ATOM 2698 C CA . LEU A 1 330 ? -5.694 6.385 20.971 1.00 93.25 330 LEU A CA 1
ATOM 2699 C C . LEU A 1 330 ? -5.101 5.602 19.789 1.00 93.25 330 LEU A C 1
ATOM 2701 O O . LEU A 1 330 ? -3.883 5.503 19.649 1.00 93.25 330 LEU A O 1
ATOM 2705 N N . LEU A 1 331 ? -5.962 5.044 18.937 1.00 93.62 331 LEU A N 1
ATOM 2706 C CA . LEU A 1 331 ? -5.566 4.207 17.803 1.00 93.62 331 LEU A CA 1
ATOM 2707 C C . LEU A 1 331 ? -5.053 5.013 16.602 1.00 93.62 331 LEU A C 1
ATOM 2709 O O . LEU A 1 331 ? -4.356 4.450 15.753 1.00 93.62 331 LEU A O 1
ATOM 2713 N N . GLY A 1 332 ? -5.382 6.304 16.518 1.00 91.31 332 GLY A N 1
ATOM 2714 C CA . GLY A 1 332 ? -4.821 7.241 15.544 1.00 91.31 332 GLY A CA 1
ATOM 2715 C C . GLY A 1 332 ? -3.397 7.691 15.890 1.00 91.31 332 GLY A C 1
ATOM 2716 O O . GLY A 1 332 ? -2.612 7.967 14.990 1.00 91.31 332 GLY A O 1
ATOM 2717 N N . ASN A 1 333 ? -3.032 7.687 17.177 1.00 89.00 333 ASN A N 1
ATOM 2718 C CA . ASN A 1 333 ? -1.747 8.186 17.686 1.00 89.00 333 ASN A CA 1
ATOM 2719 C C . ASN A 1 333 ? -0.848 7.067 18.243 1.00 89.00 333 ASN A C 1
ATOM 2721 O O . ASN A 1 333 ? -0.164 7.239 19.253 1.00 89.00 333 ASN A O 1
ATOM 2725 N N . LEU A 1 334 ? -0.844 5.895 17.602 1.00 88.94 334 LEU A N 1
ATOM 2726 C CA . LEU A 1 334 ? -0.045 4.752 18.051 1.00 88.94 334 LEU A CA 1
ATOM 2727 C C . LEU A 1 334 ? 1.460 5.033 17.925 1.00 88.94 334 LEU A C 1
ATOM 2729 O O . LEU A 1 334 ? 2.018 5.072 16.830 1.00 88.94 334 LEU A O 1
ATOM 2733 N N . ASN A 1 335 ? 2.132 5.137 19.068 1.00 88.50 335 ASN A N 1
ATOM 2734 C CA . ASN A 1 335 ? 3.584 5.018 19.181 1.00 88.50 335 ASN A CA 1
ATOM 2735 C C . ASN A 1 335 ? 3.955 3.709 19.899 1.00 88.50 335 ASN A C 1
ATOM 2737 O O . ASN A 1 335 ? 3.087 3.026 20.445 1.00 88.50 335 ASN A O 1
ATOM 2741 N N . GLN A 1 336 ? 5.244 3.358 19.924 1.00 90.12 336 GLN A N 1
ATOM 2742 C CA . GLN A 1 336 ? 5.711 2.105 20.530 1.00 90.12 336 GLN A CA 1
ATOM 2743 C C . GLN A 1 336 ? 5.266 1.940 21.996 1.00 90.12 336 GLN A C 1
ATOM 2745 O O . GLN A 1 336 ? 4.887 0.842 22.399 1.00 90.12 336 GLN A O 1
ATOM 2750 N N . GLY A 1 337 ? 5.290 3.014 22.792 1.00 89.25 337 GLY A N 1
ATOM 2751 C CA . GLY A 1 337 ? 4.915 2.989 24.208 1.00 89.25 337 GLY A CA 1
ATOM 2752 C C . GLY A 1 337 ? 3.424 2.735 24.423 1.00 89.25 337 GLY A C 1
ATOM 2753 O O . GLY A 1 337 ? 3.049 1.814 25.152 1.00 89.25 337 GLY A O 1
ATOM 2754 N N . ILE A 1 338 ? 2.581 3.498 23.723 1.00 90.81 338 ILE A N 1
ATOM 2755 C CA . ILE A 1 338 ? 1.118 3.354 23.733 1.00 90.81 338 ILE A CA 1
ATOM 2756 C C . ILE A 1 338 ? 0.715 1.963 23.241 1.00 90.81 338 ILE A C 1
ATOM 2758 O O . ILE A 1 338 ? -0.118 1.283 23.835 1.00 90.81 338 ILE A O 1
ATOM 2762 N N . LEU A 1 339 ? 1.336 1.509 22.158 1.00 92.50 339 LEU A N 1
ATOM 2763 C CA . LEU A 1 339 ? 1.044 0.218 21.562 1.00 92.50 339 LEU A CA 1
ATOM 2764 C C . LEU A 1 339 ? 1.394 -0.934 22.508 1.00 92.50 339 LEU A C 1
ATOM 2766 O O . LEU A 1 339 ? 0.601 -1.862 22.657 1.00 92.50 339 LEU A O 1
ATOM 2770 N N . ASN A 1 340 ? 2.539 -0.859 23.189 1.00 91.50 340 ASN A N 1
ATOM 2771 C CA . ASN A 1 340 ? 2.949 -1.863 24.167 1.00 91.50 340 ASN A CA 1
ATOM 2772 C C . ASN A 1 340 ? 1.971 -1.936 25.347 1.00 91.50 340 ASN A C 1
ATOM 2774 O O . ASN A 1 340 ? 1.571 -3.037 25.736 1.00 91.50 340 ASN A O 1
ATOM 2778 N N . CYS A 1 341 ? 1.550 -0.791 25.901 1.00 91.62 341 CYS A N 1
ATOM 2779 C CA . CYS A 1 341 ? 0.611 -0.786 27.025 1.00 91.62 341 CYS A CA 1
ATOM 2780 C C . CYS A 1 341 ? -0.779 -1.286 26.605 1.00 91.62 341 CYS A C 1
ATOM 2782 O O . CYS A 1 341 ? -1.367 -2.112 27.306 1.00 91.62 341 CYS A O 1
ATOM 2784 N N . LEU A 1 342 ? -1.255 -0.890 25.421 1.00 93.12 342 LEU A N 1
ATOM 2785 C CA . LEU A 1 342 ? -2.511 -1.369 24.856 1.00 93.12 342 LEU A CA 1
ATOM 2786 C C . LEU A 1 342 ? -2.468 -2.882 24.606 1.00 93.12 342 LEU A C 1
ATOM 2788 O O . LEU A 1 342 ? -3.385 -3.600 24.992 1.00 93.12 342 LEU A O 1
ATOM 2792 N N . CYS A 1 343 ? -1.386 -3.399 24.022 1.00 93.00 343 CYS A N 1
ATOM 2793 C CA . CYS A 1 343 ? -1.212 -4.836 23.797 1.00 93.00 343 CYS A CA 1
ATOM 2794 C C . CYS A 1 343 ? -1.204 -5.630 25.110 1.00 93.00 343 CYS A C 1
ATOM 2796 O O . CYS A 1 343 ? -1.805 -6.706 25.176 1.00 93.00 343 CYS A O 1
ATOM 2798 N N . LYS A 1 344 ? -0.549 -5.106 26.154 1.00 92.62 344 LYS A N 1
ATOM 2799 C CA . LYS A 1 344 ? -0.524 -5.705 27.498 1.00 92.62 344 LYS A CA 1
ATOM 2800 C C . LYS A 1 344 ? -1.930 -5.753 28.102 1.00 92.62 344 LYS A C 1
ATOM 2802 O O . LYS A 1 344 ? -2.321 -6.796 28.619 1.00 92.62 344 LYS A O 1
ATOM 2807 N N . PHE A 1 345 ? -2.705 -4.674 27.974 1.00 93.06 345 PHE A N 1
ATOM 2808 C CA . PHE A 1 345 ? -4.102 -4.618 28.412 1.00 93.06 345 PHE A CA 1
ATOM 2809 C C . PHE A 1 345 ? -4.993 -5.612 27.647 1.00 93.06 345 PHE A C 1
ATOM 2811 O O . PHE A 1 345 ? -5.662 -6.445 28.249 1.00 93.06 345 PHE A O 1
ATOM 2818 N N . LEU A 1 346 ? -4.949 -5.604 26.312 1.00 92.31 346 LEU A N 1
ATOM 2819 C CA . LEU A 1 346 ? -5.749 -6.511 25.475 1.00 92.31 346 LEU A CA 1
ATOM 2820 C C . LEU A 1 346 ? -5.415 -7.994 25.702 1.00 92.31 346 LEU A C 1
ATOM 2822 O O . LEU A 1 346 ? -6.262 -8.866 25.505 1.00 92.31 346 LEU A O 1
ATOM 2826 N N . SER A 1 347 ? -4.181 -8.292 26.110 1.00 90.31 347 SER A N 1
ATOM 2827 C CA . SER A 1 347 ? -3.753 -9.656 26.434 1.00 90.31 347 SER A CA 1
ATOM 2828 C C . SER A 1 347 ? -4.169 -10.094 27.841 1.00 90.31 347 SER A C 1
ATOM 2830 O O . SER A 1 347 ? -4.302 -11.294 28.074 1.00 90.31 347 SER A O 1
ATOM 2832 N N . SER A 1 348 ? -4.372 -9.156 28.773 1.00 90.44 348 SER A N 1
ATOM 2833 C CA . SER A 1 348 ? -4.729 -9.452 30.168 1.00 90.44 348 SER A CA 1
ATOM 2834 C C . SER A 1 348 ? -6.236 -9.585 30.400 1.00 90.44 348 SER A C 1
ATOM 2836 O O . SER A 1 348 ? -6.656 -10.198 31.386 1.00 90.44 348 SER A O 1
ATOM 2838 N N . ILE A 1 349 ? -7.064 -9.061 29.494 1.00 90.12 349 ILE A N 1
ATOM 2839 C CA . ILE A 1 349 ? -8.517 -9.237 29.543 1.00 90.12 349 ILE A CA 1
ATOM 2840 C C . ILE A 1 349 ? -8.943 -10.577 28.922 1.00 90.12 349 ILE A C 1
ATOM 2842 O O . ILE A 1 349 ? -8.410 -11.043 27.913 1.00 90.12 349 ILE A O 1
ATOM 2846 N N . LYS A 1 350 ? -9.968 -11.204 29.513 1.00 83.25 350 LYS A N 1
ATOM 2847 C CA . LYS A 1 350 ? -10.567 -12.447 28.987 1.00 83.25 350 LYS A CA 1
ATOM 2848 C C . LYS A 1 350 ? -11.439 -12.217 27.745 1.00 83.25 350 LYS A C 1
ATOM 2850 O O . LYS A 1 350 ? -11.842 -13.179 27.098 1.00 83.25 350 LYS A O 1
ATOM 2855 N N . ARG A 1 351 ? -11.738 -10.958 27.411 1.00 83.94 351 ARG A N 1
ATOM 2856 C CA . ARG A 1 351 ? -12.548 -10.583 26.250 1.00 83.94 351 ARG A CA 1
ATOM 2857 C C . ARG A 1 351 ? -11.666 -10.516 25.008 1.00 83.94 351 ARG A C 1
ATOM 2859 O O . ARG A 1 351 ? -10.665 -9.807 24.992 1.00 83.94 351 ARG A O 1
ATOM 2866 N N . PHE A 1 352 ? -12.032 -11.258 23.968 1.00 82.56 352 PHE A N 1
ATOM 2867 C CA . PHE A 1 352 ? -11.423 -11.076 22.656 1.00 82.56 352 PHE A CA 1
ATOM 2868 C C . PHE A 1 352 ? -12.179 -9.972 21.925 1.00 82.56 352 PHE A C 1
ATOM 2870 O O . PHE A 1 352 ? -13.402 -10.043 21.799 1.00 82.56 352 PHE A O 1
ATOM 2877 N N . ILE A 1 353 ? -11.448 -8.946 21.499 1.00 82.25 353 ILE A N 1
ATOM 2878 C CA . ILE A 1 353 ? -11.983 -7.783 20.787 1.00 82.25 353 ILE A CA 1
ATOM 2879 C C . ILE A 1 353 ? -11.758 -7.968 19.295 1.00 82.25 353 ILE A C 1
ATOM 2881 O O . ILE A 1 353 ? -10.616 -8.343 18.929 1.00 82.25 353 ILE A O 1
#